Protein AF-A0A3D9HNG9-F1 (afdb_monomer_lite)

pLDDT: mean 74.47, std 18.17, range [34.16, 97.12]

Secondary structure (DSSP, 8-state):
----PPP---TTHHHHTTTT---TT---------SS---HHHHHHHHHHHHHHHHHHHHHTTS--S------HHHHHHHHHHHHHHHHHHHHHHHHHHHHHHH--TT-S--HHHHHHHHHHHHHHHHHHHHHHHHHHHHHHHHHHHHHHHHTTT-HHHHHHHHHHHHHHHHHHHHHTTHHHHHHHHHHHHHHHHHHHHHHHHHHHHH-HHHHTTSPP--S---TT-TTGGG--PSPPTTTSPPHHHHHHHH-

Organism: NCBI:txid1461337

InterPro domains:
  IPR007439 Chemotaxis phosphatase, CheZ [PF04344] (161-251)

Sequence (252 aa):
MSSHEPRKVYSIEKRMQAEGVVDPGLQFAAGMESADGFSPVDLMNEIRALRADIAEMRNGGATMAGSGNGLPEADADLDRDLRIELAQMVRTIARTKTELAQIRHPDAEDDRLQDASGELDAIVMATEGATNQILEATETIEKEITQIAALAHEDEDIITLSDKIASQLTTIMEACNFQDITGQRINKVVKTMHFVEERIRAMIDIWGLQAFADLPVPTGGAMEDDPDADLLAGPQMEGQGITQDEIDKLFD

Radius of gyration: 33.65 Å; chains: 1; bounding box: 85×67×97 Å

Foldseek 3Di:
DDDDDDDDDDPVNVVVVVVPDDDPPDPDDPDDPDDPPDDPVNVVVVVVVVVVVVVVVVVVVPPPPDDDDDDDPVVVVVVVVVVVVVVVVVVVVVVVLLVLLVQPQPPAPDRVLVVVLVLLVLQLVVLVVVLVVLLVVLVVVLVVLVVQCVVPVVDPVSVVVSVVSNVVSVVSNVVSVCSVVVSVVSVVVSVVSVVVVVVSVVVCVVCDNVVCPVHDRDDPDVVVPDPCPVVPDGNDDVPRDPDPVNVVVVVD

Structure (mmCIF, N/CA/C/O backbone):
data_AF-A0A3D9HNG9-F1
#
_entry.id   AF-A0A3D9HNG9-F1
#
loop_
_atom_site.group_PDB
_atom_site.id
_atom_site.type_symbol
_atom_site.label_atom_id
_atom_site.label_alt_id
_atom_site.label_comp_id
_atom_site.label_asym_id
_atom_site.label_entity_id
_atom_site.label_seq_id
_atom_site.pdbx_PDB_ins_code
_atom_site.Cartn_x
_atom_site.Cartn_y
_atom_site.Cartn_z
_atom_site.occupancy
_atom_site.B_iso_or_equiv
_atom_site.auth_seq_id
_atom_site.auth_comp_id
_atom_site.auth_asym_id
_atom_site.auth_atom_id
_atom_site.pdbx_PDB_model_num
ATOM 1 N N . MET A 1 1 ? -31.825 32.440 -27.093 1.00 38.44 1 MET A N 1
ATOM 2 C CA . MET A 1 1 ? -30.714 33.390 -27.304 1.00 38.44 1 MET A CA 1
ATOM 3 C C . MET A 1 1 ? -29.485 32.806 -26.631 1.00 38.44 1 MET A C 1
ATOM 5 O O . MET A 1 1 ? -29.409 32.859 -25.415 1.00 38.44 1 MET A O 1
ATOM 9 N N . SER A 1 2 ? -28.595 32.164 -27.390 1.00 39.44 2 SER A N 1
ATOM 10 C CA . SER A 1 2 ? -27.275 31.758 -26.898 1.00 39.44 2 SER A CA 1
ATOM 11 C C . SER A 1 2 ? -26.248 32.498 -27.743 1.00 39.44 2 SER A C 1
ATOM 13 O O . SER A 1 2 ? -26.159 32.296 -28.952 1.00 39.44 2 SER A O 1
ATOM 15 N N . SER A 1 3 ? -25.596 33.466 -27.116 1.00 40.97 3 SER A N 1
ATOM 16 C CA . SER A 1 3 ? -24.538 34.301 -27.669 1.00 40.97 3 SER A CA 1
ATOM 17 C C . SER A 1 3 ? -23.240 33.499 -27.686 1.00 40.97 3 SER A C 1
ATOM 19 O O . SER A 1 3 ? -22.610 33.314 -26.649 1.00 40.97 3 SER A O 1
ATOM 21 N N . HIS A 1 4 ? -22.863 32.997 -28.861 1.00 37.38 4 HIS A N 1
ATOM 22 C CA . HIS A 1 4 ? -21.552 32.401 -29.101 1.00 37.38 4 HIS A CA 1
ATOM 23 C C . HIS A 1 4 ? -20.569 33.527 -29.446 1.00 37.38 4 HIS A C 1
ATOM 25 O O . HIS A 1 4 ? -20.682 34.158 -30.497 1.00 37.38 4 HIS A O 1
ATOM 31 N N . GLU A 1 5 ? -19.640 33.821 -28.539 1.00 48.12 5 GLU A N 1
ATOM 32 C CA . GLU A 1 5 ? -18.497 34.689 -28.827 1.00 48.12 5 GLU A CA 1
ATOM 33 C C . GLU A 1 5 ? -17.557 34.000 -29.833 1.00 48.12 5 GLU A C 1
ATOM 35 O O . GLU A 1 5 ? -17.304 32.797 -29.712 1.00 48.12 5 GLU A O 1
ATOM 40 N N . PRO A 1 6 ? -17.012 34.719 -30.830 1.00 48.88 6 PRO A N 1
ATOM 41 C CA . PRO A 1 6 ? -16.092 34.121 -31.785 1.00 48.88 6 PRO A CA 1
ATOM 42 C C . PRO A 1 6 ? -14.728 33.866 -31.127 1.00 48.88 6 PRO A C 1
ATOM 44 O O . PRO A 1 6 ? -14.082 34.784 -30.616 1.00 48.88 6 PRO A O 1
ATOM 47 N N . ARG A 1 7 ? -14.271 32.608 -31.171 1.00 54.59 7 ARG A N 1
ATOM 48 C CA . ARG A 1 7 ? -12.925 32.196 -30.738 1.00 54.59 7 ARG A CA 1
ATOM 49 C C . ARG A 1 7 ? -11.857 33.049 -31.438 1.00 54.59 7 ARG A C 1
ATOM 51 O O . ARG A 1 7 ? -11.866 33.182 -32.661 1.00 54.59 7 ARG A O 1
ATOM 58 N N . LYS A 1 8 ? -10.918 33.606 -30.666 1.00 53.75 8 LYS A N 1
ATOM 59 C CA . LYS A 1 8 ? -9.740 34.299 -31.207 1.00 53.75 8 LYS A CA 1
ATOM 60 C C . LYS A 1 8 ? -8.780 33.269 -31.795 1.00 53.75 8 LYS A C 1
ATOM 62 O O . LYS A 1 8 ? -8.212 32.473 -31.059 1.00 53.75 8 LYS A O 1
ATOM 67 N N . VAL A 1 9 ? -8.621 33.319 -33.112 1.00 50.97 9 VAL A N 1
ATOM 68 C CA . VAL A 1 9 ? -7.683 32.486 -33.871 1.00 50.97 9 VAL A CA 1
ATOM 69 C C . VAL A 1 9 ? -6.291 33.110 -33.774 1.00 50.97 9 VAL A C 1
ATOM 71 O O . VAL A 1 9 ? -6.124 34.301 -34.061 1.00 50.97 9 VAL A O 1
ATOM 74 N N . TYR A 1 10 ? -5.304 32.327 -33.346 1.00 57.41 10 TYR A N 1
ATOM 75 C CA . TYR A 1 10 ? -3.930 32.799 -33.160 1.00 57.41 10 TYR A CA 1
ATOM 76 C C . TYR A 1 10 ? -3.152 32.794 -34.486 1.00 57.41 10 TYR A C 1
ATOM 78 O O . TYR A 1 10 ? -3.464 32.066 -35.427 1.00 57.41 10 TYR A O 1
ATOM 86 N N . SER A 1 11 ? -2.108 33.622 -34.571 1.00 49.31 11 SER A N 1
ATOM 87 C CA . SER A 1 11 ? -1.306 33.887 -35.781 1.00 49.31 11 SER A CA 1
ATOM 88 C C . SER A 1 11 ? -0.747 32.631 -36.464 1.00 49.31 11 SER A C 1
ATOM 90 O O . SER A 1 11 ? -0.474 32.654 -37.662 1.00 49.31 11 SER A O 1
ATOM 92 N N . ILE A 1 12 ? -0.576 31.553 -35.696 1.00 51.38 12 ILE A N 1
ATOM 93 C CA . ILE A 1 12 ? -0.058 30.258 -36.144 1.00 51.38 12 ILE A CA 1
ATOM 94 C C . ILE A 1 12 ? -1.159 29.454 -36.852 1.00 51.38 12 ILE A C 1
ATOM 96 O O . ILE A 1 12 ? -0.935 28.964 -37.954 1.00 51.38 12 ILE A O 1
ATOM 100 N N . GLU A 1 13 ? -2.384 29.431 -36.320 1.00 52.81 13 GLU A N 1
ATOM 101 C CA . GLU A 1 13 ? -3.538 28.760 -36.946 1.00 52.81 13 GLU A CA 1
ATOM 102 C C . GLU A 1 13 ? -3.898 29.390 -38.300 1.00 52.81 13 GLU A C 1
ATOM 104 O O . GLU A 1 13 ? -4.218 28.691 -39.263 1.00 52.81 13 GLU A O 1
ATOM 109 N N . LYS A 1 14 ? -3.759 30.719 -38.415 1.00 55.62 14 LYS A N 1
ATOM 110 C CA . LYS A 1 14 ? -3.971 31.442 -39.680 1.00 55.62 14 LYS A CA 1
ATOM 111 C C . LYS A 1 14 ? -2.895 31.133 -40.732 1.00 55.62 14 LYS A C 1
ATOM 113 O O . LYS A 1 14 ? -3.147 31.294 -41.923 1.00 55.62 14 LYS A O 1
ATOM 118 N N . ARG A 1 15 ? -1.710 30.688 -40.298 1.00 50.72 15 ARG A N 1
ATOM 119 C CA . ARG A 1 15 ? -0.616 30.235 -41.169 1.00 50.72 15 ARG A CA 1
ATOM 120 C C . ARG A 1 15 ? -0.808 28.781 -41.603 1.00 50.72 15 ARG A C 1
ATOM 122 O O . ARG A 1 15 ? -0.624 28.483 -42.774 1.00 50.72 15 ARG A O 1
ATOM 129 N N . MET A 1 16 ? -1.287 27.922 -40.706 1.00 50.47 16 MET A N 1
ATOM 130 C CA . MET A 1 16 ? -1.548 26.508 -41.005 1.00 50.47 16 MET A CA 1
ATOM 131 C C . MET A 1 16 ? -2.752 26.306 -41.941 1.00 50.47 16 MET A C 1
ATOM 133 O O . MET A 1 16 ? -2.726 25.422 -42.792 1.00 50.47 16 MET A O 1
ATOM 137 N N . GLN A 1 17 ? -3.770 27.176 -41.885 1.00 50.53 17 GLN A N 1
ATOM 138 C CA . GLN A 1 17 ? -4.872 27.162 -42.862 1.00 50.53 17 GLN A CA 1
ATOM 139 C C . GLN A 1 17 ? -4.463 27.610 -44.275 1.00 50.53 17 GLN A C 1
ATOM 141 O O . GLN A 1 17 ? -5.120 27.226 -45.240 1.00 50.53 17 GLN A O 1
ATOM 146 N N . ALA A 1 18 ? -3.399 28.407 -44.414 1.00 51.12 18 ALA A N 1
ATOM 147 C CA . ALA A 1 18 ? -2.918 28.867 -45.717 1.00 51.12 18 ALA A CA 1
ATOM 148 C C . ALA A 1 18 ? -2.089 27.800 -46.459 1.00 51.12 18 ALA A C 1
ATOM 150 O O . ALA A 1 18 ? -1.962 27.879 -47.678 1.00 51.12 18 ALA A O 1
ATOM 151 N N . GLU A 1 19 ? -1.566 26.799 -45.742 1.00 49.84 19 GLU A N 1
ATOM 152 C CA . GLU A 1 19 ? -0.706 25.738 -46.291 1.00 49.84 19 GLU A CA 1
ATOM 153 C C . GLU A 1 19 ? -1.419 24.381 -46.458 1.00 49.84 19 GLU A C 1
ATOM 155 O O . GLU A 1 19 ? -0.813 23.418 -46.914 1.00 49.84 19 GLU A O 1
ATOM 160 N N . GLY A 1 20 ? -2.729 24.305 -46.189 1.00 45.69 20 GLY A N 1
ATOM 161 C CA . GLY A 1 20 ? -3.579 23.201 -46.657 1.00 45.69 20 GLY A CA 1
ATOM 162 C C . GLY A 1 20 ? -3.315 21.823 -46.038 1.00 45.69 20 GLY A C 1
ATOM 163 O O . GLY A 1 20 ? -3.685 20.821 -46.645 1.00 45.69 20 GLY A O 1
ATOM 164 N N . VAL A 1 21 ? -2.725 21.746 -44.842 1.00 48.88 21 VAL A N 1
ATOM 165 C CA . VAL A 1 21 ? -2.524 20.476 -44.126 1.00 48.88 21 VAL A CA 1
ATOM 166 C C . VAL A 1 21 ? -3.410 20.457 -42.884 1.00 48.88 21 VAL A C 1
ATOM 168 O O . VAL A 1 21 ? -3.128 21.126 -41.894 1.00 48.88 21 VAL A O 1
ATOM 171 N N . VAL A 1 22 ? -4.504 19.696 -42.943 1.00 40.75 22 VAL A N 1
ATOM 172 C CA . VAL A 1 22 ? -5.313 19.356 -41.768 1.00 40.75 22 VAL A CA 1
ATOM 173 C C . VAL A 1 22 ? -5.421 17.838 -41.710 1.00 40.75 22 VAL A C 1
ATOM 175 O O . VAL A 1 22 ? -6.129 17.245 -42.518 1.00 40.75 22 VAL A O 1
ATOM 178 N N . ASP A 1 23 ? -4.740 17.230 -40.742 1.00 39.62 23 ASP A N 1
ATOM 179 C CA . ASP A 1 23 ? -5.112 15.922 -40.208 1.00 39.62 23 ASP A CA 1
ATOM 180 C C . ASP A 1 23 ? -5.476 16.122 -38.720 1.00 39.62 23 ASP A C 1
ATOM 182 O O . ASP A 1 23 ? -4.631 16.607 -37.961 1.00 39.62 23 ASP A O 1
ATOM 186 N N . PRO A 1 24 ? -6.720 15.862 -38.270 1.00 38.69 24 PRO A N 1
ATOM 187 C CA . PRO A 1 24 ? -7.172 16.214 -36.917 1.00 38.69 24 PRO A CA 1
ATOM 188 C C . PRO A 1 24 ? -6.688 15.283 -35.785 1.00 38.69 24 PRO A C 1
ATOM 190 O O . PRO A 1 24 ? -7.232 15.350 -34.684 1.00 38.69 24 PRO A O 1
ATOM 193 N N . GLY A 1 25 ? -5.723 14.391 -36.026 1.00 38.91 25 GLY A N 1
ATOM 194 C CA . GLY A 1 25 ? -5.506 13.211 -35.178 1.00 38.91 25 GLY A CA 1
ATOM 195 C C . GLY A 1 25 ? -4.450 13.267 -34.070 1.00 38.91 25 GLY A C 1
ATOM 196 O O . GLY A 1 25 ? -4.404 12.331 -33.280 1.00 38.91 25 GLY A O 1
ATOM 197 N N . LEU A 1 26 ? -3.598 14.293 -33.964 1.00 35.34 26 LEU A N 1
ATOM 198 C CA . LEU A 1 26 ? -2.498 14.279 -32.984 1.00 35.34 26 LEU A CA 1
ATOM 199 C C . LEU A 1 26 ? -2.364 15.598 -32.222 1.00 35.34 26 LEU A C 1
ATOM 201 O O . LEU A 1 26 ? -1.620 16.497 -32.605 1.00 35.34 26 LEU A O 1
ATOM 205 N N . GLN A 1 27 ? -3.051 15.686 -31.083 1.00 35.53 27 GLN A N 1
ATOM 206 C CA . GLN A 1 27 ? -2.671 16.619 -30.025 1.00 35.53 27 GLN A CA 1
ATOM 207 C C . GLN A 1 27 ? -1.552 15.977 -29.202 1.00 35.53 27 GLN A C 1
ATOM 209 O O . GLN A 1 27 ? -1.805 15.284 -28.221 1.00 35.53 27 GLN A O 1
ATOM 214 N N . PHE A 1 28 ? -0.305 16.189 -29.628 1.00 34.47 28 PHE A N 1
ATOM 215 C CA . PHE A 1 28 ? 0.850 15.916 -28.781 1.00 34.47 28 PHE A CA 1
ATOM 216 C C . PHE A 1 28 ? 0.955 16.995 -27.702 1.00 34.47 28 PHE A C 1
ATOM 218 O O . PHE A 1 28 ? 0.915 18.195 -27.981 1.00 34.47 28 PHE A O 1
ATOM 225 N N . ALA A 1 29 ? 1.050 16.523 -26.463 1.00 38.16 29 ALA A N 1
ATOM 226 C CA . ALA A 1 29 ? 1.157 17.308 -25.251 1.00 38.16 29 ALA A CA 1
ATOM 227 C C . ALA A 1 29 ? 2.322 18.306 -25.324 1.00 38.16 29 ALA A C 1
ATOM 229 O O . ALA A 1 29 ? 3.495 17.937 -25.354 1.00 38.16 29 ALA A O 1
ATOM 230 N N . ALA A 1 30 ? 1.977 19.591 -25.305 1.00 36.91 30 ALA A N 1
ATOM 231 C CA . ALA A 1 30 ? 2.888 20.654 -24.925 1.00 36.91 30 ALA A CA 1
ATOM 232 C C . ALA A 1 30 ? 3.156 20.529 -23.419 1.00 36.91 30 ALA A C 1
ATOM 234 O O . ALA A 1 30 ? 2.271 20.808 -22.610 1.00 36.91 30 ALA A O 1
ATOM 235 N N . GLY A 1 31 ? 4.349 20.073 -23.037 1.00 36.38 31 GLY A N 1
ATOM 236 C CA . GLY A 1 31 ? 4.680 19.930 -21.621 1.00 36.38 31 GLY A CA 1
ATOM 237 C C . GLY A 1 31 ? 6.001 19.238 -21.311 1.00 36.38 31 GLY A C 1
ATOM 238 O O . GLY A 1 31 ? 6.036 18.430 -20.396 1.00 36.38 31 GLY A O 1
ATOM 239 N N . MET A 1 32 ? 7.073 19.527 -22.050 1.00 34.16 32 MET A N 1
ATOM 240 C CA . MET A 1 32 ? 8.442 19.225 -21.615 1.00 34.16 32 MET A CA 1
ATOM 241 C C . MET A 1 32 ? 9.410 20.114 -22.403 1.00 34.16 32 MET A C 1
ATOM 243 O O . MET A 1 32 ? 9.975 19.725 -23.420 1.00 34.16 32 MET A O 1
ATOM 247 N N . GLU A 1 33 ? 9.551 21.362 -21.953 1.00 36.00 33 GLU A N 1
ATOM 248 C CA . GLU A 1 33 ? 10.745 22.147 -22.264 1.00 36.00 33 GLU A CA 1
ATOM 249 C C . GLU A 1 33 ? 11.918 21.501 -21.518 1.00 36.00 33 GLU A C 1
ATOM 251 O O . GLU A 1 33 ? 12.128 21.735 -20.327 1.00 36.00 33 GLU A O 1
ATOM 256 N N . SER A 1 34 ? 12.663 20.646 -22.215 1.00 37.69 34 SER A N 1
ATOM 257 C CA . SER A 1 34 ? 14.011 20.277 -21.800 1.00 37.69 34 SER A CA 1
ATOM 258 C C . SER A 1 34 ? 14.916 21.479 -22.053 1.00 37.69 34 SER A C 1
ATOM 260 O O . SER A 1 34 ? 15.081 21.919 -23.192 1.00 37.69 34 SER A O 1
ATOM 262 N N . ALA A 1 35 ? 15.476 22.030 -20.979 1.00 46.03 35 ALA A N 1
ATOM 263 C CA . ALA A 1 35 ? 16.633 22.905 -21.067 1.00 46.03 35 ALA A CA 1
ATOM 264 C C . ALA A 1 35 ? 17.762 22.136 -21.781 1.00 46.03 35 ALA A C 1
ATOM 266 O O . ALA A 1 35 ? 18.049 21.001 -21.412 1.00 46.03 35 ALA A O 1
ATOM 267 N N . ASP A 1 36 ? 18.339 22.762 -22.805 1.00 47.56 36 ASP A N 1
ATOM 268 C CA . ASP A 1 36 ? 19.175 22.191 -23.872 1.00 47.56 36 ASP A CA 1
ATOM 269 C C . ASP A 1 36 ? 18.403 21.353 -24.908 1.00 47.56 36 ASP A C 1
ATOM 271 O O . ASP A 1 36 ? 18.148 20.159 -24.771 1.00 47.56 36 ASP A O 1
ATOM 275 N N . GLY A 1 37 ? 18.015 22.047 -25.983 1.00 45.31 37 GLY A N 1
ATOM 276 C CA . GLY A 1 37 ? 17.189 21.559 -27.084 1.00 45.31 37 GLY A CA 1
ATOM 277 C C . GLY A 1 37 ? 17.877 20.536 -27.981 1.00 45.31 37 GLY A C 1
ATOM 278 O O . GLY A 1 37 ? 18.203 20.839 -29.126 1.00 45.31 37 GLY A O 1
ATOM 279 N N . PHE A 1 38 ? 18.044 19.317 -27.478 1.00 53.22 38 PHE A N 1
ATOM 280 C CA . PHE A 1 38 ? 18.388 18.161 -28.296 1.00 53.22 38 PHE A CA 1
ATOM 281 C C . PHE A 1 38 ? 17.379 17.041 -28.047 1.00 53.22 38 PHE A C 1
ATOM 283 O O . PHE A 1 38 ? 17.359 16.423 -26.980 1.00 53.22 38 PHE A O 1
ATOM 290 N N . SER A 1 39 ? 16.506 16.786 -29.025 1.00 66.19 39 SER A N 1
ATOM 291 C CA . SER A 1 39 ? 15.601 15.641 -28.968 1.00 66.19 39 SER A CA 1
ATOM 292 C C . SER A 1 39 ? 16.408 14.351 -29.157 1.00 66.19 39 SER A C 1
ATOM 294 O O . SER A 1 39 ? 17.315 14.309 -29.993 1.00 66.19 39 SER A O 1
ATOM 296 N N . PRO A 1 40 ? 16.065 13.248 -28.471 1.00 57.78 40 PRO A N 1
ATOM 297 C CA . PRO A 1 40 ? 16.625 11.925 -28.763 1.00 57.78 40 PRO A CA 1
ATOM 298 C C . PRO A 1 40 ? 16.507 11.532 -30.248 1.00 57.78 40 PRO A C 1
ATOM 300 O O . PRO A 1 40 ? 17.339 10.791 -30.770 1.00 57.78 40 PRO A O 1
ATOM 303 N N . VAL A 1 41 ? 15.499 12.067 -30.946 1.00 70.69 41 VAL A N 1
ATOM 304 C CA . VAL A 1 41 ? 15.308 11.896 -32.394 1.00 70.69 41 VAL A CA 1
ATOM 305 C C . VAL A 1 41 ? 16.379 12.639 -33.196 1.00 70.69 41 VAL A C 1
ATOM 307 O O . VAL A 1 41 ? 16.892 12.092 -34.172 1.00 70.69 41 VAL A O 1
ATOM 310 N N . ASP A 1 42 ? 16.764 13.840 -32.764 1.00 70.69 42 ASP A N 1
ATOM 311 C CA . ASP A 1 42 ? 17.816 14.635 -33.406 1.00 70.69 42 ASP A CA 1
ATOM 312 C C . ASP A 1 42 ? 19.165 13.924 -33.284 1.00 70.69 42 ASP A C 1
ATOM 314 O O . ASP A 1 42 ? 19.904 13.809 -34.257 1.00 70.69 42 ASP A O 1
ATOM 318 N N . LEU A 1 43 ? 19.432 13.324 -32.123 1.00 69.56 43 LEU A N 1
ATOM 319 C CA . LEU A 1 43 ? 20.650 12.556 -31.865 1.00 69.56 43 LEU A CA 1
ATOM 320 C C . LEU A 1 43 ? 20.742 11.301 -32.742 1.00 69.56 43 LEU A C 1
ATOM 322 O O . LEU A 1 43 ? 21.803 10.983 -33.278 1.00 69.56 43 LEU A O 1
ATOM 326 N N . MET A 1 44 ? 19.621 10.617 -32.968 1.00 70.69 44 MET A N 1
ATOM 327 C CA . MET A 1 44 ? 19.575 9.460 -33.867 1.00 70.69 44 MET A CA 1
ATOM 328 C C . MET A 1 44 ? 19.671 9.847 -35.348 1.00 70.69 44 MET A C 1
ATOM 330 O O . MET A 1 44 ? 20.254 9.094 -36.135 1.00 70.69 44 MET A O 1
ATOM 334 N N . ASN A 1 45 ? 19.135 11.006 -35.734 1.00 73.19 45 ASN A N 1
ATOM 335 C CA . ASN A 1 45 ? 19.307 11.552 -37.079 1.00 73.19 45 ASN A CA 1
ATOM 336 C C . ASN A 1 45 ? 20.770 11.935 -37.334 1.00 73.19 45 ASN A C 1
ATOM 338 O O . ASN A 1 45 ? 21.314 11.555 -38.371 1.00 73.19 45 ASN A O 1
ATOM 342 N N . GLU A 1 46 ? 21.428 12.561 -36.359 1.00 79.38 46 GLU A N 1
ATOM 343 C CA . GLU A 1 46 ? 22.846 12.916 -36.438 1.00 79.38 46 GLU A CA 1
ATOM 344 C C . GLU A 1 46 ? 23.732 11.662 -36.532 1.00 79.38 46 GLU A C 1
ATOM 346 O O . GLU A 1 46 ? 24.626 11.583 -37.371 1.00 79.38 46 GLU A O 1
ATOM 351 N N . ILE A 1 47 ? 23.422 10.607 -35.765 1.00 76.44 47 ILE A N 1
ATOM 352 C CA . ILE A 1 47 ? 24.122 9.311 -35.853 1.00 76.44 47 ILE A CA 1
ATOM 353 C C . ILE A 1 47 ? 23.942 8.656 -37.233 1.00 76.44 47 ILE A C 1
ATOM 355 O O . ILE A 1 47 ? 24.873 8.025 -37.748 1.00 76.44 47 ILE A O 1
ATOM 359 N N . ARG A 1 48 ? 22.759 8.769 -37.855 1.00 75.69 48 ARG A N 1
ATOM 360 C CA . ARG A 1 48 ? 22.536 8.258 -39.221 1.00 75.69 48 ARG A CA 1
ATOM 361 C C . ARG A 1 48 ? 23.306 9.067 -40.260 1.00 75.69 48 ARG A C 1
ATOM 363 O O . ARG A 1 48 ? 23.871 8.450 -41.162 1.00 75.69 48 ARG A O 1
ATOM 370 N N . ALA A 1 49 ? 23.350 10.390 -40.119 1.00 78.31 49 ALA A N 1
ATOM 371 C CA . ALA A 1 49 ? 24.136 11.267 -40.982 1.00 78.31 49 ALA A CA 1
ATOM 372 C C . ALA A 1 49 ? 25.630 10.921 -40.891 1.00 78.31 49 ALA A C 1
ATOM 374 O O . ALA A 1 49 ? 26.248 10.608 -41.907 1.00 78.31 49 ALA A O 1
ATOM 375 N N . LEU A 1 50 ? 26.166 10.781 -39.674 1.00 74.25 50 LEU A N 1
ATOM 376 C CA . LEU A 1 50 ? 27.559 10.378 -39.456 1.00 74.25 50 LEU A CA 1
ATOM 377 C C . LEU A 1 50 ? 27.885 9.017 -40.094 1.00 74.25 50 LEU A C 1
ATOM 379 O O . LEU A 1 50 ? 28.957 8.816 -40.663 1.00 74.25 50 LEU A O 1
ATOM 383 N N . ARG A 1 51 ? 26.954 8.054 -40.022 1.00 77.25 51 ARG A N 1
ATOM 384 C CA . ARG A 1 51 ? 27.116 6.742 -40.672 1.00 77.25 51 ARG A CA 1
ATOM 385 C C . ARG A 1 51 ? 27.158 6.838 -42.197 1.00 77.25 51 ARG A C 1
ATOM 387 O O . ARG A 1 51 ? 27.873 6.044 -42.811 1.00 77.25 51 ARG A O 1
ATOM 394 N N . ALA A 1 52 ? 26.398 7.753 -42.795 1.00 73.94 52 ALA A N 1
ATOM 395 C CA . ALA A 1 52 ? 26.414 7.989 -44.236 1.00 73.94 52 ALA A CA 1
ATOM 396 C C . ALA A 1 52 ? 27.735 8.643 -44.674 1.00 73.94 52 ALA A C 1
ATOM 398 O O . ALA A 1 52 ? 28.373 8.140 -45.598 1.00 73.94 52 ALA A O 1
ATOM 399 N N . ASP A 1 53 ? 28.210 9.645 -43.935 1.00 72.56 53 ASP A N 1
ATOM 400 C CA . ASP A 1 53 ? 29.468 10.347 -44.223 1.00 72.56 53 ASP A CA 1
ATOM 401 C C . ASP A 1 53 ? 30.688 9.418 -44.109 1.00 72.56 53 ASP A C 1
ATOM 403 O O . ASP A 1 53 ? 31.581 9.426 -44.959 1.00 72.56 53 ASP A O 1
ATOM 407 N N . ILE A 1 54 ? 30.709 8.535 -43.103 1.00 74.44 54 ILE A N 1
ATOM 408 C CA . ILE A 1 54 ? 31.756 7.508 -42.957 1.00 74.44 54 ILE A CA 1
ATOM 409 C C . ILE A 1 54 ? 31.705 6.500 -44.118 1.00 74.44 54 ILE A C 1
ATOM 411 O O . ILE A 1 54 ? 32.748 6.030 -44.588 1.00 74.44 54 ILE A O 1
ATOM 415 N N . ALA A 1 55 ? 30.509 6.154 -44.605 1.00 75.50 55 ALA A N 1
ATOM 416 C CA . ALA A 1 55 ? 30.355 5.265 -45.754 1.00 75.50 55 ALA A CA 1
ATOM 417 C C . ALA A 1 55 ? 30.831 5.925 -47.062 1.00 75.50 55 ALA A C 1
ATOM 419 O O . ALA A 1 55 ? 31.473 5.251 -47.875 1.00 75.50 55 ALA A O 1
ATOM 420 N N . GLU A 1 56 ? 30.586 7.226 -47.240 1.00 70.75 56 GLU A N 1
ATOM 421 C CA . GLU A 1 56 ? 31.097 8.008 -48.371 1.00 70.75 56 GLU A CA 1
ATOM 422 C C . GLU A 1 56 ? 32.617 8.181 -48.316 1.00 70.75 56 GLU A C 1
ATOM 424 O O . GLU A 1 56 ? 33.286 7.917 -49.317 1.00 70.75 56 GLU A O 1
ATOM 429 N N . MET A 1 57 ? 33.195 8.502 -47.154 1.00 66.31 57 MET A N 1
ATOM 430 C CA . MET A 1 57 ? 34.653 8.578 -46.982 1.00 66.31 57 MET A CA 1
ATOM 431 C C . MET A 1 57 ? 35.344 7.246 -47.301 1.00 66.31 57 MET A C 1
ATOM 433 O O . MET A 1 57 ? 36.395 7.221 -47.948 1.00 66.31 57 MET A O 1
ATOM 437 N N . ARG A 1 58 ? 34.732 6.118 -46.922 1.00 70.31 58 ARG A N 1
ATOM 438 C CA . ARG A 1 58 ? 35.254 4.780 -47.236 1.00 70.31 58 ARG A CA 1
ATOM 439 C C . ARG A 1 58 ? 35.220 4.465 -48.735 1.00 70.31 58 ARG A C 1
ATOM 441 O O . ARG A 1 58 ? 36.133 3.805 -49.226 1.00 70.31 58 ARG A O 1
ATOM 448 N N . ASN A 1 59 ? 34.202 4.930 -49.461 1.00 63.56 59 ASN A N 1
ATOM 449 C CA . ASN A 1 59 ? 34.106 4.744 -50.912 1.00 63.56 59 ASN A CA 1
ATOM 450 C C . ASN A 1 59 ? 34.975 5.747 -51.700 1.00 63.56 59 ASN A C 1
ATOM 452 O O . ASN A 1 59 ? 35.499 5.390 -52.755 1.00 63.56 59 ASN A O 1
ATOM 456 N N . GLY A 1 60 ? 35.183 6.964 -51.185 1.00 54.12 60 GLY A N 1
ATOM 457 C CA . GLY A 1 60 ? 36.045 7.993 -51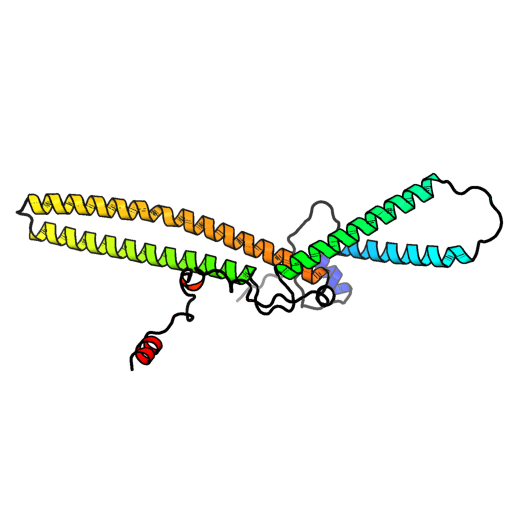.783 1.00 54.12 60 GLY A CA 1
ATOM 458 C C . GLY A 1 60 ? 37.552 7.732 -51.631 1.00 54.12 60 GLY A C 1
ATOM 459 O O . GLY A 1 60 ? 38.349 8.222 -52.429 1.00 54.12 60 GLY A O 1
ATOM 460 N N . GLY A 1 61 ? 37.960 6.902 -50.663 1.00 51.22 61 GLY A N 1
ATOM 461 C CA . GLY A 1 61 ? 39.363 6.524 -50.443 1.00 51.22 61 GLY A CA 1
ATOM 462 C C . GLY A 1 61 ? 39.997 5.668 -51.553 1.00 51.22 61 GLY A C 1
ATOM 463 O O . GLY A 1 61 ? 41.216 5.514 -51.582 1.00 51.22 61 GLY A O 1
ATOM 464 N N . ALA A 1 62 ? 39.208 5.130 -52.492 1.00 49.56 62 ALA A N 1
ATOM 465 C CA . ALA A 1 62 ? 39.707 4.257 -53.558 1.00 49.56 62 ALA A CA 1
ATOM 466 C C . ALA A 1 62 ? 40.251 4.999 -54.801 1.00 49.56 62 ALA A C 1
ATOM 468 O O . ALA A 1 62 ? 40.898 4.370 -55.638 1.00 49.56 62 ALA A O 1
ATOM 469 N N . THR A 1 63 ? 40.033 6.315 -54.946 1.00 46.53 63 THR A N 1
ATOM 470 C CA . THR A 1 63 ? 40.402 7.065 -56.169 1.00 46.53 63 THR A CA 1
ATOM 471 C C . THR A 1 63 ? 41.637 7.965 -56.049 1.00 46.53 63 THR A C 1
ATOM 473 O O . THR A 1 63 ? 41.986 8.625 -57.022 1.00 46.53 63 THR A O 1
ATOM 476 N N . MET A 1 64 ? 42.343 7.981 -54.911 1.00 50.22 64 MET A N 1
ATOM 477 C CA . MET A 1 64 ? 43.525 8.840 -54.694 1.00 50.22 64 MET A CA 1
ATOM 478 C C . MET A 1 64 ? 44.770 8.045 -54.264 1.00 50.22 64 MET A C 1
ATOM 480 O O . MET A 1 64 ? 45.468 8.399 -53.319 1.00 50.22 64 MET A O 1
ATOM 484 N N . ALA A 1 65 ? 45.086 6.964 -54.983 1.00 45.28 65 ALA A N 1
ATOM 485 C CA . ALA A 1 65 ? 46.389 6.305 -54.890 1.00 45.28 65 ALA A CA 1
ATOM 486 C C . ALA A 1 65 ? 47.389 6.992 -55.840 1.00 45.28 65 ALA A C 1
ATOM 488 O O . ALA A 1 65 ? 47.645 6.518 -56.946 1.00 45.28 65 ALA A O 1
ATOM 489 N N . GLY A 1 66 ? 47.936 8.139 -55.431 1.00 43.03 66 GLY A N 1
ATOM 490 C CA . GLY A 1 66 ? 48.931 8.857 -56.228 1.00 43.03 66 GLY A CA 1
ATOM 491 C C . GLY A 1 66 ? 49.568 10.047 -55.515 1.00 43.03 66 GLY A C 1
ATOM 492 O O . GLY A 1 66 ? 49.069 11.157 -55.622 1.00 43.03 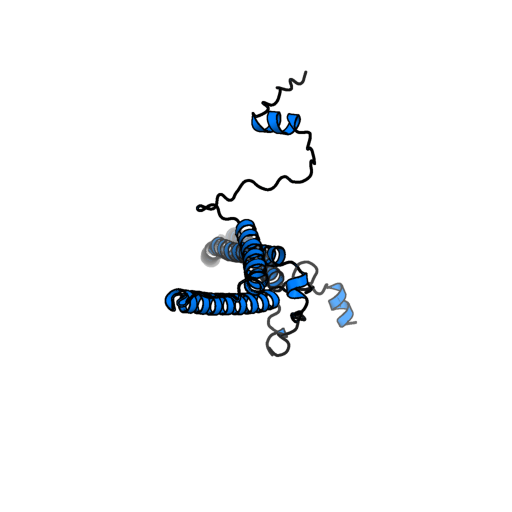66 GLY A O 1
ATOM 493 N N . SER A 1 67 ? 50.722 9.793 -54.888 1.00 44.78 67 SER A N 1
ATOM 494 C CA . SER A 1 67 ? 51.764 10.758 -54.486 1.00 44.78 67 SER A CA 1
ATOM 495 C C . SER A 1 67 ? 51.429 11.797 -53.407 1.00 44.78 67 SER A C 1
ATOM 497 O O . SER A 1 67 ? 50.780 12.802 -53.666 1.00 44.78 67 SER A O 1
ATOM 499 N N . GLY A 1 68 ? 52.036 11.643 -52.225 1.00 38.00 68 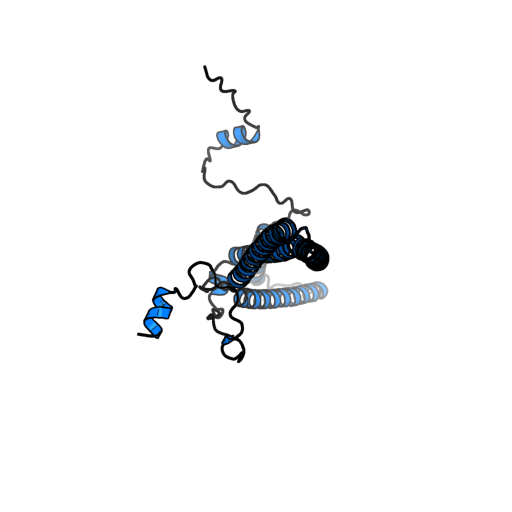GLY A N 1
ATOM 500 C CA . GLY A 1 68 ? 52.126 12.727 -51.242 1.00 38.00 68 GLY A CA 1
ATOM 501 C C . GLY A 1 68 ? 52.403 12.237 -49.828 1.00 38.00 68 GLY A C 1
ATOM 502 O O . GLY A 1 68 ? 51.503 11.812 -49.123 1.00 38.00 68 GLY A O 1
ATOM 503 N N . ASN A 1 69 ? 53.670 12.282 -49.441 1.00 49.06 69 ASN A N 1
ATOM 504 C CA . ASN A 1 69 ? 54.218 11.887 -48.150 1.00 49.06 69 ASN A CA 1
ATOM 505 C C . ASN A 1 69 ? 53.696 12.790 -47.003 1.00 49.06 69 ASN A C 1
ATOM 507 O O . ASN A 1 69 ? 53.905 14.000 -47.066 1.00 49.06 69 ASN A O 1
ATOM 511 N N . GLY A 1 70 ? 53.098 12.195 -45.958 1.00 52.34 70 GLY A N 1
ATOM 512 C CA . GLY A 1 70 ? 52.835 12.822 -44.649 1.00 52.34 70 GLY A CA 1
ATOM 513 C C . GLY A 1 70 ? 51.373 13.180 -44.337 1.00 52.34 70 GLY A C 1
ATOM 514 O O . GLY A 1 70 ? 51.006 14.348 -44.409 1.00 52.34 70 GLY A O 1
ATOM 515 N N . LEU A 1 71 ? 50.562 12.198 -43.922 1.00 52.47 71 LEU A N 1
ATOM 516 C CA . LEU A 1 71 ? 49.337 12.432 -43.134 1.00 52.47 71 LEU A CA 1
ATOM 517 C C . LEU A 1 71 ? 49.691 12.366 -41.632 1.00 52.47 71 LEU A C 1
ATOM 519 O O . LEU A 1 71 ? 50.578 11.589 -41.270 1.00 52.47 71 LEU A O 1
ATOM 523 N N . PRO A 1 72 ? 49.070 13.186 -40.766 1.00 53.81 72 PRO A N 1
ATOM 524 C CA . PRO A 1 72 ? 49.531 13.402 -39.399 1.00 53.81 72 PRO A CA 1
ATOM 525 C C . PRO A 1 72 ? 49.170 12.203 -38.511 1.00 53.81 72 PRO A C 1
ATOM 527 O O . PRO A 1 72 ? 48.001 11.851 -38.393 1.00 53.81 72 PRO A O 1
ATOM 530 N N . GLU A 1 73 ? 50.160 11.597 -37.848 1.00 56.47 73 GLU A N 1
ATOM 531 C CA . GLU A 1 73 ? 49.952 10.498 -36.882 1.00 56.47 73 GLU A CA 1
ATOM 532 C C . GLU A 1 73 ? 48.914 10.853 -35.794 1.00 56.47 73 GLU A C 1
ATOM 534 O O . GLU A 1 73 ? 48.179 9.983 -35.339 1.00 56.47 73 GLU A O 1
ATOM 539 N N . ALA A 1 74 ? 48.768 12.143 -35.462 1.00 58.91 74 ALA A N 1
ATOM 540 C CA . ALA A 1 74 ? 47.800 12.643 -34.484 1.00 58.91 74 ALA A CA 1
ATOM 541 C C . ALA A 1 74 ? 46.315 12.451 -34.877 1.00 58.91 74 ALA A C 1
ATOM 543 O O . ALA A 1 74 ? 45.493 12.239 -33.989 1.00 58.91 74 ALA A O 1
ATOM 544 N N . ASP A 1 75 ? 45.958 12.486 -36.170 1.00 62.16 75 ASP A N 1
ATOM 545 C CA . ASP A 1 75 ? 44.568 12.237 -36.615 1.00 62.16 75 ASP A CA 1
ATOM 546 C C . ASP A 1 75 ? 44.223 10.740 -36.606 1.00 62.16 75 ASP A C 1
ATOM 548 O O . ASP A 1 75 ? 43.071 10.362 -36.395 1.00 62.16 75 ASP A O 1
ATOM 552 N N . ALA A 1 76 ? 45.217 9.870 -36.814 1.00 68.88 76 ALA A N 1
ATOM 553 C CA . ALA A 1 76 ? 45.023 8.422 -36.794 1.00 68.88 76 ALA A CA 1
ATOM 554 C C . ALA A 1 76 ? 44.806 7.891 -35.368 1.00 68.88 76 ALA A C 1
ATOM 556 O O . ALA A 1 76 ? 43.995 6.984 -35.167 1.00 68.88 76 ALA A O 1
ATOM 557 N N . ASP A 1 77 ? 45.499 8.474 -34.386 1.00 75.06 77 ASP A N 1
ATOM 558 C CA . ASP A 1 77 ? 45.293 8.167 -32.970 1.00 75.06 77 ASP A CA 1
ATOM 559 C C . ASP A 1 77 ? 43.925 8.675 -32.483 1.00 75.06 77 ASP A C 1
ATOM 561 O O . ASP A 1 77 ? 43.205 7.929 -31.820 1.00 75.06 77 ASP A O 1
ATOM 565 N N . LEU A 1 78 ? 43.496 9.871 -32.908 1.00 77.44 78 LEU A N 1
ATOM 566 C CA . LEU A 1 78 ? 42.160 10.399 -32.601 1.00 77.44 78 LEU A CA 1
ATOM 567 C C . LEU A 1 78 ? 41.034 9.536 -33.204 1.00 77.44 78 LEU A C 1
ATOM 569 O O . LEU A 1 78 ? 40.082 9.193 -32.505 1.00 77.44 78 LEU A O 1
ATOM 573 N N . ASP A 1 79 ? 41.140 9.134 -34.477 1.00 84.12 79 ASP A N 1
ATOM 574 C CA . ASP A 1 79 ? 40.160 8.237 -35.118 1.00 84.12 79 ASP A CA 1
ATOM 575 C C . ASP A 1 79 ? 40.122 6.860 -34.433 1.00 84.12 79 ASP A C 1
ATOM 577 O O . ASP A 1 79 ? 39.058 6.264 -34.243 1.00 84.12 79 ASP A O 1
ATOM 581 N N . ARG A 1 80 ? 41.279 6.348 -34.000 1.00 83.75 80 ARG A N 1
ATOM 582 C CA . ARG A 1 80 ? 41.356 5.098 -33.239 1.00 83.75 80 ARG A CA 1
ATOM 583 C C . ARG A 1 80 ? 40.663 5.215 -31.882 1.00 83.75 80 ARG A C 1
ATOM 585 O O . ARG A 1 80 ? 39.900 4.311 -31.532 1.00 83.75 80 ARG A O 1
ATOM 592 N N . ASP A 1 81 ? 40.906 6.291 -31.146 1.00 86.69 81 ASP A N 1
ATOM 593 C CA . ASP A 1 81 ? 40.308 6.517 -29.830 1.00 86.69 81 ASP A CA 1
ATOM 594 C C . ASP A 1 81 ? 38.786 6.690 -29.935 1.00 86.69 81 ASP A C 1
ATOM 596 O O . ASP A 1 81 ? 38.042 6.023 -29.211 1.00 86.69 81 ASP A O 1
ATOM 600 N N . LEU A 1 82 ? 38.304 7.445 -30.929 1.00 88.31 82 LEU A N 1
ATOM 601 C CA . LEU A 1 82 ? 36.872 7.585 -31.225 1.00 88.31 82 LEU A CA 1
ATOM 602 C C . LEU A 1 82 ? 36.211 6.243 -31.568 1.00 88.31 82 LEU A C 1
ATOM 604 O O . LEU A 1 82 ? 35.104 5.949 -31.114 1.00 88.31 82 LEU A O 1
ATOM 608 N N . ARG A 1 83 ? 36.882 5.378 -32.340 1.00 88.00 83 ARG A N 1
ATOM 609 C CA . ARG A 1 83 ? 36.373 4.027 -32.641 1.00 88.00 83 ARG A CA 1
ATOM 610 C C . ARG A 1 83 ? 36.301 3.147 -31.400 1.00 88.00 83 ARG A C 1
ATOM 612 O O . ARG A 1 83 ? 35.355 2.365 -31.275 1.00 88.00 83 ARG A O 1
ATOM 619 N N . ILE A 1 84 ? 37.285 3.242 -30.505 1.00 92.31 84 ILE A N 1
ATOM 620 C CA . ILE A 1 84 ? 37.280 2.514 -29.229 1.00 92.31 84 ILE A CA 1
ATOM 621 C C . ILE A 1 84 ? 36.098 2.983 -28.377 1.00 92.31 84 ILE A C 1
ATOM 623 O O . ILE A 1 84 ? 35.352 2.143 -27.865 1.00 92.31 84 ILE A O 1
ATOM 627 N N . GLU A 1 85 ? 35.884 4.294 -28.286 1.00 91.19 85 GLU A N 1
ATOM 628 C CA . GLU A 1 85 ? 34.794 4.894 -27.517 1.00 91.19 85 GLU A CA 1
ATOM 629 C C . GLU A 1 85 ? 33.414 4.525 -28.087 1.00 91.19 85 GLU A C 1
ATOM 631 O O . GLU A 1 85 ? 32.540 4.056 -27.353 1.00 91.19 85 GLU A O 1
ATOM 636 N N . LEU A 1 86 ? 33.236 4.595 -29.410 1.00 90.62 86 LEU A N 1
ATOM 637 C CA . LEU A 1 86 ? 32.021 4.137 -30.094 1.00 90.62 86 LEU A CA 1
ATOM 638 C C . LEU A 1 86 ? 31.758 2.645 -29.858 1.00 90.62 86 LEU A C 1
ATOM 640 O O . LEU A 1 86 ? 30.633 2.246 -29.550 1.00 90.62 86 LEU A O 1
ATOM 644 N N . ALA A 1 87 ? 32.789 1.803 -29.954 1.00 89.12 87 ALA A N 1
ATOM 645 C CA . ALA A 1 87 ? 32.664 0.374 -29.672 1.00 89.12 87 ALA A CA 1
ATOM 646 C C . ALA A 1 87 ? 32.320 0.098 -28.198 1.00 89.12 87 ALA A C 1
ATOM 648 O O . ALA A 1 87 ? 31.713 -0.928 -27.873 1.00 89.12 87 ALA A O 1
ATOM 649 N N . GLN A 1 88 ? 32.720 0.983 -27.288 1.00 93.12 88 GLN A N 1
ATOM 650 C CA . GLN A 1 88 ? 32.366 0.907 -25.877 1.00 93.12 88 GLN A CA 1
ATOM 651 C C . GLN A 1 88 ? 30.910 1.332 -25.651 1.00 93.12 88 GLN A C 1
ATOM 653 O O . GLN A 1 88 ? 30.172 0.579 -25.016 1.00 93.12 88 GLN A O 1
ATOM 658 N N . MET A 1 89 ? 30.456 2.432 -26.259 1.00 90.44 89 MET A N 1
ATOM 659 C CA . MET A 1 89 ? 29.049 2.858 -26.229 1.00 90.44 89 MET A CA 1
ATOM 660 C C . MET A 1 89 ? 28.105 1.783 -26.769 1.00 90.44 89 MET A C 1
ATOM 662 O O . MET A 1 89 ? 27.125 1.443 -26.111 1.00 90.44 89 MET A O 1
ATOM 666 N N . VAL A 1 90 ? 28.418 1.190 -27.927 1.00 90.31 90 VAL A N 1
ATOM 667 C CA . VAL A 1 90 ? 27.588 0.132 -28.530 1.00 90.31 90 VAL A CA 1
ATOM 668 C C . VAL A 1 90 ? 27.444 -1.067 -27.590 1.00 90.31 90 VAL A C 1
ATOM 670 O O . VAL A 1 90 ? 26.346 -1.604 -27.442 1.00 90.31 90 VAL A O 1
ATOM 673 N N . ARG A 1 91 ? 28.528 -1.473 -26.916 1.00 90.50 91 ARG A N 1
ATOM 674 C CA . ARG A 1 91 ? 28.486 -2.566 -25.932 1.00 90.50 91 ARG A CA 1
ATOM 675 C C . ARG A 1 91 ? 27.636 -2.215 -24.714 1.00 90.50 91 ARG A C 1
ATOM 677 O O . ARG A 1 91 ? 26.885 -3.069 -24.249 1.00 90.50 91 ARG A O 1
ATOM 684 N N . THR A 1 92 ? 27.734 -0.985 -24.215 1.00 90.94 92 THR A N 1
ATOM 685 C CA . THR A 1 92 ? 26.913 -0.519 -23.090 1.00 90.94 92 THR A CA 1
ATOM 686 C C . THR A 1 92 ? 25.434 -0.493 -23.466 1.00 90.94 92 THR A C 1
ATOM 688 O O . THR A 1 92 ? 24.627 -1.056 -22.737 1.00 90.94 92 THR A O 1
ATOM 691 N N . ILE A 1 93 ? 25.082 0.045 -24.639 1.00 89.00 93 ILE A N 1
ATOM 692 C CA . ILE A 1 93 ? 23.697 0.070 -25.137 1.00 89.00 93 ILE A CA 1
ATOM 693 C C . ILE A 1 93 ? 23.1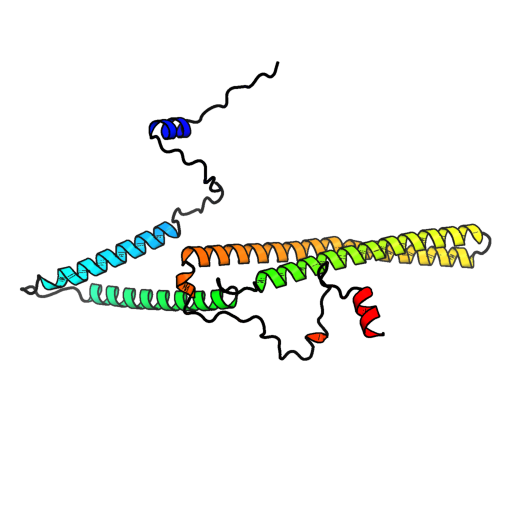42 -1.350 -25.284 1.00 89.00 93 ILE A C 1
ATOM 695 O O . ILE A 1 93 ? 22.021 -1.618 -24.858 1.00 89.00 93 ILE A O 1
ATOM 699 N N . ALA A 1 94 ? 23.927 -2.277 -25.844 1.00 86.62 94 ALA A N 1
ATOM 700 C CA . ALA A 1 94 ? 23.512 -3.671 -25.976 1.00 86.62 94 ALA A CA 1
ATOM 701 C C . ALA A 1 94 ? 23.226 -4.317 -24.611 1.00 86.62 94 ALA A C 1
ATOM 703 O O . ALA A 1 94 ? 22.223 -5.010 -24.468 1.00 86.62 94 ALA A O 1
ATOM 704 N N . ARG A 1 95 ? 24.060 -4.044 -23.598 1.00 88.56 95 ARG A N 1
ATOM 705 C CA . ARG A 1 95 ? 23.828 -4.513 -22.226 1.00 88.56 95 ARG A CA 1
ATOM 706 C C . ARG A 1 95 ? 22.555 -3.914 -21.627 1.00 88.56 95 ARG A C 1
ATOM 708 O O . ARG A 1 95 ? 21.716 -4.668 -21.154 1.00 88.56 95 ARG A O 1
ATOM 715 N N . THR A 1 96 ? 22.396 -2.591 -21.682 1.00 88.81 96 THR A N 1
ATOM 716 C CA . THR A 1 96 ? 21.216 -1.895 -21.140 1.00 88.81 96 THR A CA 1
ATOM 717 C C . THR A 1 96 ? 19.927 -2.401 -21.777 1.00 88.81 96 THR A C 1
ATOM 719 O O . THR A 1 96 ? 18.926 -2.582 -21.098 1.00 88.81 96 THR A O 1
ATOM 722 N N . LYS A 1 97 ? 19.954 -2.690 -23.078 1.00 87.75 97 LYS A N 1
ATOM 723 C CA . LYS A 1 97 ? 18.823 -3.280 -23.790 1.00 87.75 97 LYS A CA 1
ATOM 724 C C . LYS A 1 97 ? 18.468 -4.677 -23.269 1.00 87.75 97 LYS A C 1
ATOM 726 O O . LYS A 1 97 ? 17.290 -4.960 -23.086 1.00 87.75 97 LYS A O 1
ATOM 731 N N . THR A 1 98 ? 19.461 -5.527 -22.999 1.00 86.31 98 THR A N 1
ATOM 732 C CA . THR A 1 98 ? 19.235 -6.837 -22.368 1.00 86.31 98 THR A CA 1
ATOM 733 C C . THR A 1 98 ? 18.656 -6.695 -20.960 1.00 86.31 98 THR A C 1
ATOM 735 O O . THR A 1 98 ? 17.718 -7.406 -20.623 1.00 86.31 98 THR A O 1
ATOM 738 N N . GLU A 1 99 ? 19.171 -5.768 -20.152 1.00 84.94 99 GLU A N 1
ATOM 739 C CA . GLU A 1 99 ? 18.659 -5.501 -18.798 1.00 84.94 99 GLU A CA 1
ATOM 740 C C . GLU A 1 99 ? 17.210 -4.987 -18.831 1.00 84.94 99 GLU A C 1
ATOM 742 O O . GLU A 1 99 ? 16.365 -5.455 -18.072 1.00 84.94 99 GLU A O 1
ATOM 747 N N . LEU A 1 100 ? 16.880 -4.088 -19.763 1.00 84.38 100 LEU A N 1
ATOM 748 C CA . LEU A 1 100 ? 15.509 -3.611 -19.952 1.00 84.38 100 LEU A CA 1
ATOM 749 C C . LEU A 1 100 ? 14.567 -4.732 -20.390 1.00 84.38 100 LEU A C 1
ATOM 751 O O . LEU A 1 100 ? 13.460 -4.809 -19.874 1.00 84.38 100 LEU A O 1
ATOM 755 N N . ALA A 1 101 ? 15.017 -5.627 -21.271 1.00 83.81 101 ALA A N 1
ATOM 756 C CA . ALA A 1 101 ? 14.238 -6.785 -21.704 1.00 83.81 101 ALA A CA 1
ATOM 757 C C . ALA A 1 101 ? 13.950 -7.776 -20.561 1.00 83.81 101 ALA A C 1
ATOM 759 O O . ALA A 1 101 ? 12.924 -8.447 -20.582 1.00 83.81 101 ALA A O 1
ATOM 760 N N . GLN A 1 102 ? 14.826 -7.858 -19.554 1.00 82.44 102 GLN A N 1
ATOM 761 C CA . GLN A 1 102 ? 14.595 -8.671 -18.353 1.00 82.44 102 GLN A CA 1
ATOM 762 C C . GLN A 1 102 ? 13.547 -8.064 -17.416 1.00 82.44 102 GLN A C 1
ATOM 764 O O . GLN A 1 102 ? 12.848 -8.805 -16.728 1.00 82.44 102 GLN A O 1
ATOM 769 N N . ILE A 1 103 ? 13.458 -6.731 -17.370 1.00 79.62 103 ILE A N 1
ATOM 770 C CA . ILE A 1 103 ? 12.443 -6.019 -16.583 1.00 79.62 103 ILE A CA 1
ATOM 771 C C . ILE A 1 103 ? 11.104 -6.045 -17.322 1.00 79.62 103 ILE A C 1
ATOM 773 O O . ILE A 1 103 ? 10.077 -6.340 -16.722 1.00 79.62 103 ILE A O 1
ATOM 777 N N . ARG A 1 104 ? 11.129 -5.737 -18.622 1.00 79.31 104 ARG A N 1
ATOM 778 C CA . ARG A 1 104 ? 9.953 -5.638 -19.481 1.00 79.31 104 ARG A CA 1
ATOM 779 C C . ARG A 1 104 ? 10.314 -6.003 -20.918 1.00 79.31 104 ARG A C 1
ATOM 781 O O . ARG A 1 104 ? 10.839 -5.179 -21.672 1.00 79.31 104 ARG A O 1
ATOM 788 N N . HIS A 1 105 ? 10.010 -7.235 -21.310 1.00 82.44 105 HIS A N 1
ATOM 789 C CA . HIS A 1 105 ? 10.133 -7.652 -22.702 1.00 82.44 105 HIS A CA 1
ATOM 790 C C . HIS A 1 105 ? 8.885 -7.213 -23.484 1.00 82.44 105 HIS A C 1
ATOM 792 O O . HIS A 1 105 ? 7.779 -7.424 -22.995 1.00 82.44 105 HIS A O 1
ATOM 798 N N . PRO A 1 106 ? 9.013 -6.625 -24.688 1.00 78.38 106 PRO A N 1
ATOM 799 C CA . PRO A 1 106 ? 7.847 -6.174 -25.447 1.00 78.38 106 PRO A CA 1
ATOM 800 C C . PRO A 1 106 ? 6.868 -7.296 -25.824 1.00 78.38 106 PRO A C 1
ATOM 802 O O . PRO A 1 106 ? 5.675 -7.041 -25.928 1.00 78.38 106 PRO A O 1
ATOM 805 N N . ASP A 1 107 ? 7.386 -8.513 -26.010 1.00 79.69 107 ASP A N 1
ATOM 806 C CA . ASP A 1 107 ? 6.597 -9.718 -26.313 1.00 79.69 107 ASP A CA 1
ATOM 807 C C . ASP A 1 107 ? 6.236 -10.561 -25.069 1.00 79.69 107 ASP A C 1
ATOM 809 O O . ASP A 1 107 ? 5.708 -11.660 -25.222 1.00 79.69 107 ASP A O 1
ATOM 813 N N . ALA A 1 108 ? 6.565 -10.112 -23.849 1.00 78.50 108 ALA A N 1
ATOM 814 C CA . ALA A 1 108 ? 6.103 -10.801 -22.640 1.00 78.50 108 ALA A CA 1
ATOM 815 C C . ALA A 1 108 ? 4.625 -10.477 -22.382 1.00 78.50 108 ALA A C 1
ATOM 817 O O . ALA A 1 108 ? 4.213 -9.325 -22.518 1.00 78.50 108 ALA A O 1
ATOM 818 N N . GLU A 1 109 ? 3.845 -11.493 -22.004 1.00 68.12 109 GLU A N 1
ATOM 819 C CA . GLU A 1 109 ? 2.444 -11.311 -21.602 1.00 68.12 109 GLU A CA 1
ATOM 820 C C . GLU A 1 109 ? 2.331 -10.681 -20.204 1.00 68.12 109 GLU A C 1
ATOM 822 O O . GLU A 1 109 ? 1.471 -9.826 -20.006 1.00 68.12 109 GLU A O 1
ATOM 827 N N . ASP A 1 110 ? 3.243 -11.027 -19.285 1.00 67.88 110 ASP A N 1
ATOM 828 C CA . ASP A 1 110 ? 3.284 -10.485 -17.921 1.00 67.88 110 ASP A CA 1
ATOM 829 C C . ASP A 1 110 ? 4.278 -9.324 -17.786 1.00 67.88 110 ASP A C 1
ATOM 831 O O . ASP A 1 110 ? 5.462 -9.425 -18.139 1.00 67.88 110 ASP A O 1
ATOM 835 N N . ASP A 1 111 ? 3.800 -8.219 -17.213 1.00 75.50 111 ASP A N 1
ATOM 836 C CA . ASP A 1 111 ? 4.600 -7.044 -16.877 1.00 75.50 111 ASP A CA 1
ATOM 837 C C . ASP A 1 111 ? 4.849 -7.034 -15.367 1.00 75.50 111 ASP A C 1
ATOM 839 O O . ASP A 1 111 ? 4.086 -6.464 -14.592 1.00 75.50 111 ASP A O 1
ATOM 843 N N . ARG A 1 112 ? 5.965 -7.639 -14.946 1.00 74.69 112 ARG A N 1
ATOM 844 C CA . ARG A 1 112 ? 6.334 -7.787 -13.525 1.00 74.69 112 ARG A CA 1
ATOM 845 C C . ARG A 1 112 ? 6.307 -6.471 -12.745 1.00 74.69 112 ARG A C 1
ATOM 847 O O . ARG A 1 112 ? 6.109 -6.475 -11.532 1.00 74.69 112 ARG A O 1
ATOM 854 N N . LEU A 1 113 ? 6.582 -5.349 -13.415 1.00 78.69 113 LEU A N 1
ATOM 855 C CA . LEU A 1 113 ? 6.565 -4.031 -12.786 1.00 78.69 113 LEU A CA 1
ATOM 856 C C . LEU A 1 113 ? 5.128 -3.553 -12.549 1.00 78.69 113 LEU A C 1
ATOM 858 O O . LEU A 1 113 ? 4.850 -2.954 -11.510 1.00 78.69 113 LEU A O 1
ATOM 862 N N . GLN A 1 114 ? 4.234 -3.845 -13.493 1.00 79.75 114 GLN A N 1
ATOM 863 C CA . GLN A 1 114 ? 2.805 -3.589 -13.369 1.00 79.75 114 GLN A CA 1
ATOM 864 C C . GLN A 1 114 ? 2.176 -4.485 -12.295 1.00 79.75 114 GLN A C 1
ATOM 866 O O . GLN A 1 114 ? 1.417 -3.975 -11.474 1.00 79.75 114 GLN A O 1
ATOM 871 N N . ASP A 1 115 ? 2.546 -5.766 -12.244 1.00 81.00 115 ASP A N 1
ATOM 872 C CA . ASP A 1 115 ? 2.054 -6.713 -11.235 1.00 81.00 115 ASP A CA 1
ATOM 873 C C . ASP A 1 115 ? 2.450 -6.263 -9.828 1.00 81.00 115 ASP A C 1
ATOM 875 O O . ASP A 1 115 ? 1.594 -6.085 -8.965 1.00 81.00 115 ASP A O 1
ATOM 879 N N . ALA A 1 116 ? 3.733 -5.946 -9.621 1.00 81.62 116 ALA A N 1
ATOM 880 C CA . ALA A 1 116 ? 4.223 -5.442 -8.339 1.00 81.62 116 ALA A CA 1
ATOM 881 C C . ALA A 1 116 ? 3.555 -4.115 -7.930 1.00 81.62 116 ALA A C 1
ATOM 883 O O . ALA A 1 116 ? 3.300 -3.880 -6.749 1.00 81.62 116 ALA A O 1
ATOM 884 N N . SER A 1 117 ? 3.264 -3.232 -8.892 1.00 83.56 117 SER A N 1
ATOM 885 C CA . SER A 1 117 ? 2.526 -1.993 -8.627 1.00 83.56 117 SER A CA 1
ATOM 886 C C . SER A 1 117 ? 1.074 -2.275 -8.224 1.00 83.56 117 SER A C 1
ATOM 888 O O . SER A 1 117 ? 0.580 -1.663 -7.279 1.00 83.56 117 SER A O 1
ATOM 890 N N . GLY A 1 118 ? 0.414 -3.220 -8.901 1.00 84.44 118 GLY A N 1
ATOM 891 C CA . GLY A 1 118 ? -0.948 -3.654 -8.589 1.00 84.44 118 GLY A CA 1
ATOM 892 C C . GLY A 1 118 ? -1.058 -4.325 -7.219 1.00 84.44 118 GLY A C 1
ATOM 893 O O . GLY A 1 118 ? -1.978 -4.022 -6.463 1.00 84.44 118 GLY A O 1
ATOM 894 N N . GLU A 1 119 ? -0.088 -5.161 -6.845 1.00 84.62 119 GLU A N 1
ATOM 895 C CA . GLU A 1 119 ? -0.004 -5.747 -5.500 1.00 84.62 119 GLU A CA 1
ATOM 896 C C . GLU A 1 119 ? 0.153 -4.670 -4.417 1.00 84.62 119 GLU A C 1
ATOM 898 O O . GLU A 1 119 ? -0.507 -4.731 -3.377 1.00 84.62 119 GLU A O 1
ATOM 903 N N . LEU A 1 120 ? 0.988 -3.650 -4.653 1.00 86.31 120 LEU A N 1
ATOM 904 C CA . LEU A 1 120 ? 1.143 -2.531 -3.720 1.00 86.31 120 LEU A CA 1
ATOM 905 C C . LEU A 1 120 ? -0.154 -1.726 -3.563 1.00 86.31 120 LEU A C 1
ATOM 907 O O . LEU A 1 120 ? -0.489 -1.353 -2.436 1.00 86.31 120 LEU A O 1
ATOM 911 N N . ASP A 1 121 ? -0.901 -1.497 -4.644 1.00 84.81 121 ASP A N 1
ATOM 912 C CA . ASP A 1 121 ? -2.220 -0.854 -4.583 1.00 84.81 121 ASP A CA 1
ATOM 913 C C . ASP A 1 121 ? -3.237 -1.711 -3.814 1.00 84.81 121 ASP A C 1
ATOM 915 O O . ASP A 1 121 ? -3.950 -1.196 -2.946 1.00 84.81 121 ASP A O 1
ATOM 919 N N . ALA A 1 122 ? -3.256 -3.026 -4.051 1.00 86.62 122 ALA A N 1
ATOM 920 C CA . ALA A 1 122 ? -4.110 -3.960 -3.319 1.00 86.62 122 ALA A CA 1
ATOM 921 C C . ALA A 1 122 ? -3.800 -3.958 -1.812 1.00 86.62 122 ALA A C 1
ATOM 923 O O . ALA A 1 122 ? -4.717 -3.958 -0.989 1.00 86.62 122 ALA A O 1
ATOM 924 N N . ILE A 1 123 ? -2.521 -3.877 -1.429 1.00 85.88 123 ILE A N 1
ATOM 925 C CA . ILE A 1 123 ? -2.103 -3.742 -0.026 1.00 85.88 123 ILE A CA 1
ATOM 926 C C . ILE A 1 123 ? -2.622 -2.432 0.580 1.00 85.88 123 ILE A C 1
ATOM 928 O O . ILE A 1 123 ? -3.123 -2.438 1.709 1.00 85.88 123 ILE A O 1
ATOM 932 N N . VAL A 1 124 ? -2.533 -1.308 -0.139 1.00 87.81 124 VAL A N 1
ATOM 933 C CA . VAL A 1 124 ? -3.070 -0.023 0.345 1.00 87.81 124 VAL A CA 1
ATOM 934 C C . VAL A 1 124 ? -4.574 -0.129 0.567 1.00 87.81 124 VAL A C 1
ATOM 936 O O . VAL A 1 124 ? -5.041 0.166 1.665 1.00 87.81 124 VAL A O 1
ATOM 939 N N . MET A 1 125 ? -5.319 -0.640 -0.413 1.00 86.25 125 MET A N 1
ATOM 940 C CA . MET A 1 125 ? -6.770 -0.805 -0.299 1.00 86.25 125 MET A CA 1
ATOM 941 C C . MET A 1 125 ? -7.167 -1.743 0.845 1.00 86.25 125 MET A C 1
ATOM 943 O O . MET A 1 125 ? -8.053 -1.417 1.636 1.00 86.25 125 MET A O 1
ATOM 947 N N . ALA A 1 126 ? -6.497 -2.890 0.978 1.00 87.50 126 ALA A N 1
ATOM 948 C CA . ALA A 1 126 ? -6.773 -3.851 2.042 1.00 87.50 126 ALA A CA 1
ATOM 949 C C . ALA A 1 126 ? -6.480 -3.264 3.431 1.00 87.50 126 ALA A C 1
ATOM 951 O O . ALA A 1 126 ? -7.257 -3.462 4.367 1.00 87.50 126 ALA A O 1
ATOM 952 N N . THR A 1 127 ? -5.386 -2.511 3.571 1.00 87.19 127 THR A N 1
ATOM 953 C CA . THR A 1 127 ? -5.026 -1.874 4.846 1.00 87.19 127 THR A CA 1
ATOM 954 C C . THR A 1 127 ? -5.944 -0.700 5.192 1.00 87.19 127 THR A C 1
ATOM 956 O O . THR A 1 127 ? -6.300 -0.552 6.362 1.00 87.19 127 THR A O 1
ATOM 959 N N . GLU A 1 128 ? -6.399 0.085 4.211 1.00 88.19 128 GLU A N 1
ATOM 960 C CA . GLU A 1 128 ? -7.448 1.104 4.392 1.00 88.19 128 GLU A CA 1
ATOM 961 C C . GLU A 1 128 ? -8.772 0.468 4.826 1.00 88.19 128 GLU A C 1
ATOM 963 O O . GLU A 1 128 ? -9.372 0.884 5.820 1.00 88.19 128 GLU A O 1
ATOM 968 N N . GLY A 1 129 ? -9.198 -0.593 4.136 1.00 89.12 129 GLY A N 1
ATOM 969 C CA . GLY A 1 129 ? -10.419 -1.328 4.455 1.00 89.12 129 GLY A CA 1
ATOM 970 C C . GLY A 1 129 ? -10.393 -1.931 5.860 1.00 89.12 129 GLY A C 1
ATOM 971 O O . GLY A 1 129 ? -11.332 -1.735 6.631 1.00 89.12 129 GLY A O 1
ATOM 972 N N . ALA A 1 130 ? -9.303 -2.609 6.226 1.00 89.50 130 ALA A N 1
ATOM 973 C CA . ALA A 1 130 ? -9.125 -3.170 7.563 1.00 89.50 130 ALA A CA 1
ATOM 974 C C . ALA A 1 130 ? -9.113 -2.082 8.650 1.00 89.50 130 ALA A C 1
ATOM 976 O O . ALA A 1 130 ? -9.723 -2.258 9.703 1.00 89.50 130 ALA A O 1
ATOM 977 N N . THR A 1 131 ? -8.467 -0.940 8.392 1.00 91.19 131 THR A N 1
ATOM 978 C CA . THR A 1 131 ? -8.427 0.182 9.345 1.00 91.19 131 THR A CA 1
ATOM 979 C C . THR A 1 131 ? -9.815 0.769 9.576 1.00 91.19 131 THR A C 1
ATOM 981 O O . THR A 1 131 ? -10.201 0.976 10.724 1.00 91.19 131 THR A O 1
ATOM 984 N N . ASN A 1 132 ? -10.599 0.962 8.512 1.00 90.69 132 ASN A N 1
ATOM 985 C CA . ASN A 1 132 ? -11.981 1.428 8.627 1.00 90.69 132 ASN A CA 1
ATOM 986 C C . ASN A 1 132 ? -12.852 0.452 9.432 1.00 90.69 132 ASN A C 1
ATOM 988 O O . ASN A 1 132 ? -13.602 0.889 10.300 1.00 90.69 132 ASN A O 1
ATOM 992 N N . GLN A 1 133 ? -12.706 -0.860 9.209 1.00 93.88 133 GLN A N 1
ATOM 993 C CA . GLN A 1 133 ? -13.425 -1.877 9.989 1.00 93.88 133 GLN A CA 1
ATOM 994 C C . GLN A 1 133 ? -13.041 -1.849 11.474 1.00 93.88 133 GLN A C 1
ATOM 996 O O . GLN A 1 133 ? -13.909 -1.978 12.335 1.00 93.88 133 GLN A O 1
ATOM 1001 N N . ILE A 1 134 ? -11.754 -1.658 11.790 1.00 93.62 134 ILE A N 1
ATOM 1002 C CA . ILE A 1 134 ? -11.289 -1.515 13.177 1.00 93.62 134 ILE A CA 1
ATOM 1003 C C . ILE A 1 134 ? -11.916 -0.275 13.821 1.00 93.62 134 ILE A C 1
ATOM 1005 O O . ILE A 1 134 ? -12.448 -0.382 14.922 1.00 93.62 134 ILE A O 1
ATOM 1009 N N . LEU A 1 135 ? -11.896 0.875 13.139 1.00 92.81 135 LEU A N 1
ATOM 1010 C CA . LEU A 1 135 ? -12.483 2.116 13.652 1.00 92.81 135 LEU A CA 1
ATOM 1011 C C . LEU A 1 135 ? -13.994 1.974 13.892 1.00 92.81 135 LEU A C 1
ATOM 1013 O O . LEU A 1 135 ? -14.473 2.328 14.966 1.00 92.81 135 LEU A O 1
ATOM 1017 N N . GLU A 1 136 ? -14.733 1.383 12.951 1.00 95.25 136 GLU A N 1
ATOM 1018 C CA . GLU A 1 136 ? -16.174 1.137 13.095 1.00 95.25 136 GLU A CA 1
ATOM 1019 C C . GLU A 1 136 ? -16.491 0.178 14.257 1.00 95.25 136 GLU A C 1
ATOM 1021 O O . GLU A 1 136 ? -17.424 0.409 15.039 1.00 95.25 136 GLU A O 1
ATOM 1026 N N . ALA A 1 137 ? -15.692 -0.881 14.418 1.00 96.12 137 ALA A N 1
ATOM 1027 C CA . ALA A 1 137 ? -15.815 -1.795 15.548 1.00 96.12 137 ALA A CA 1
ATOM 1028 C C . ALA A 1 137 ? -15.533 -1.075 16.876 1.00 96.12 137 ALA A C 1
ATOM 1030 O O . ALA A 1 137 ? -16.297 -1.225 17.829 1.00 96.12 137 ALA A O 1
ATOM 1031 N N . THR A 1 138 ? -14.486 -0.250 16.935 1.00 96.19 138 THR A N 1
ATOM 1032 C CA . THR A 1 138 ? -14.138 0.555 18.111 1.00 96.19 138 THR A CA 1
ATOM 1033 C C . THR A 1 138 ? -15.257 1.529 18.490 1.00 96.19 138 THR A C 1
ATOM 1035 O O . THR A 1 138 ? -15.641 1.569 19.660 1.00 96.19 138 THR A O 1
ATOM 1038 N N . GLU A 1 139 ? -15.850 2.237 17.524 1.00 94.06 139 GLU A N 1
ATOM 1039 C CA . GLU A 1 139 ? -17.006 3.116 17.760 1.00 94.06 139 GLU A CA 1
ATOM 1040 C C . GLU A 1 139 ? -18.242 2.349 18.255 1.00 94.06 139 GLU A C 1
ATOM 1042 O O . GLU A 1 139 ? -19.014 2.843 19.081 1.00 94.06 139 GLU A O 1
ATOM 1047 N N . THR A 1 140 ? -18.463 1.140 17.736 1.00 97.12 140 THR A N 1
ATOM 1048 C CA . THR A 1 140 ? -19.579 0.286 18.162 1.00 97.12 140 THR A CA 1
ATOM 1049 C C . THR A 1 140 ? -19.396 -0.164 19.609 1.00 97.12 140 THR A C 1
ATOM 1051 O O . THR A 1 140 ? -20.314 -0.009 20.416 1.00 97.12 140 THR A O 1
ATOM 1054 N N . ILE A 1 141 ? -18.193 -0.623 19.968 1.00 96.81 141 ILE A N 1
ATOM 1055 C CA . ILE A 1 141 ? -17.859 -1.016 21.342 1.00 96.81 141 ILE A CA 1
ATOM 1056 C C . ILE A 1 141 ? -18.014 0.181 22.295 1.00 96.81 141 ILE A C 1
ATOM 1058 O O . ILE A 1 141 ? -18.563 0.030 23.385 1.00 96.81 141 ILE A O 1
ATOM 1062 N N . GLU A 1 142 ? -17.595 1.385 21.897 1.00 95.75 142 GLU A N 1
ATOM 1063 C CA . GLU A 1 142 ? -17.743 2.589 22.728 1.00 95.75 142 GLU A CA 1
ATOM 1064 C C . GLU A 1 142 ? -19.220 2.903 23.039 1.00 95.75 142 GLU A C 1
ATOM 1066 O O . GLU A 1 142 ? -19.572 3.211 24.186 1.00 95.75 142 GLU A O 1
ATOM 1071 N N . LYS A 1 143 ? -20.112 2.761 22.047 1.00 96.06 143 LYS A N 1
ATOM 1072 C CA . LYS A 1 143 ? -21.566 2.928 22.232 1.00 96.06 143 LYS A CA 1
ATOM 1073 C C . LYS A 1 143 ? -22.134 1.893 23.199 1.00 96.06 143 LYS A C 1
ATOM 1075 O O . LYS A 1 143 ? -22.904 2.256 24.090 1.00 96.06 143 LYS A O 1
ATOM 1080 N N . GLU A 1 144 ? -21.750 0.628 23.048 1.00 96.62 144 GLU A N 1
ATOM 1081 C CA . GLU A 1 144 ? -22.196 -0.459 23.927 1.00 96.62 144 GLU A CA 1
ATOM 1082 C C . GLU A 1 144 ? -21.741 -0.238 25.373 1.00 96.62 144 GLU A C 1
ATOM 1084 O O . GLU A 1 144 ? -22.539 -0.368 26.301 1.00 96.62 144 GLU A O 1
ATOM 1089 N N . ILE A 1 145 ? -20.492 0.182 25.579 1.00 95.56 145 ILE A N 1
ATOM 1090 C CA . ILE A 1 145 ? -19.949 0.474 26.912 1.00 95.56 145 ILE A CA 1
ATOM 1091 C C . ILE A 1 145 ? -20.652 1.669 27.547 1.00 95.56 145 ILE A C 1
ATOM 1093 O O . ILE A 1 145 ? -21.027 1.610 28.719 1.00 95.56 145 ILE A O 1
ATOM 1097 N N . THR A 1 146 ? -20.909 2.722 26.772 1.00 93.88 146 THR A N 1
ATOM 1098 C CA . THR A 1 146 ? -21.690 3.873 27.242 1.00 93.88 146 THR A CA 1
ATOM 1099 C C . THR A 1 146 ? -23.095 3.445 27.677 1.00 93.88 146 THR A C 1
ATOM 1101 O O . THR A 1 146 ? -23.602 3.893 28.708 1.00 93.88 146 THR A O 1
ATOM 1104 N N . GLN A 1 147 ? -23.729 2.538 26.928 1.00 95.62 147 GLN A N 1
ATOM 1105 C CA . GLN A 1 147 ? -25.035 1.988 27.282 1.00 95.62 147 GLN A CA 1
ATOM 1106 C C . GLN A 1 147 ? -24.977 1.120 28.550 1.00 95.62 147 GLN A C 1
ATOM 1108 O O . GLN A 1 147 ? -25.864 1.234 29.399 1.00 95.62 147 GLN A O 1
ATOM 1113 N N . ILE A 1 148 ? -23.941 0.290 28.710 1.00 94.50 148 ILE A N 1
ATOM 1114 C CA . ILE A 1 148 ? -23.714 -0.516 29.920 1.00 94.50 148 ILE A CA 1
ATOM 1115 C C . ILE A 1 148 ? -23.565 0.394 31.144 1.00 94.50 148 ILE A C 1
ATOM 1117 O O . ILE A 1 148 ? -24.261 0.184 32.139 1.00 94.50 148 ILE A O 1
ATOM 1121 N N . ALA A 1 149 ? -22.735 1.436 31.053 1.00 93.19 149 ALA A N 1
ATOM 1122 C CA . ALA A 1 149 ? -22.535 2.399 32.133 1.00 93.19 149 ALA A CA 1
ATOM 1123 C C . ALA A 1 149 ? -23.840 3.120 32.517 1.00 93.19 149 ALA A C 1
ATOM 1125 O O . ALA A 1 149 ? -24.116 3.317 33.698 1.00 93.19 149 ALA A O 1
ATOM 1126 N N . ALA A 1 150 ? -24.689 3.459 31.539 1.00 93.19 150 ALA A N 1
ATOM 1127 C CA . ALA A 1 150 ? -25.992 4.072 31.798 1.00 93.19 150 ALA A CA 1
ATOM 1128 C C . ALA A 1 150 ? -26.976 3.115 32.503 1.00 93.19 150 ALA A C 1
ATOM 1130 O O . ALA A 1 150 ? -27.714 3.526 33.405 1.00 93.19 150 ALA A O 1
ATOM 1131 N N . LEU A 1 151 ? -26.995 1.836 32.114 1.00 95.19 151 LEU A N 1
ATOM 1132 C CA . LEU A 1 151 ? -27.857 0.821 32.732 1.00 95.19 151 LEU A CA 1
ATOM 1133 C C . LEU A 1 151 ? -27.412 0.467 34.158 1.00 95.19 151 LEU A C 1
ATOM 1135 O O . LEU A 1 151 ? -28.263 0.223 35.011 1.00 95.19 151 LEU A O 1
ATOM 1139 N N . ALA A 1 152 ? -26.105 0.476 34.419 1.00 93.88 152 ALA A N 1
ATOM 1140 C CA . ALA A 1 152 ? -25.499 0.136 35.704 1.00 93.88 152 ALA A CA 1
ATOM 1141 C C . ALA A 1 152 ? -24.985 1.368 36.476 1.00 93.88 152 ALA A C 1
ATOM 1143 O O . ALA A 1 152 ? -24.004 1.282 37.204 1.00 93.88 152 ALA A O 1
ATOM 1144 N N . HIS A 1 153 ? -25.655 2.517 36.340 1.00 90.19 153 HIS A N 1
ATOM 1145 C CA . HIS A 1 153 ? -25.217 3.807 36.896 1.00 90.19 153 HIS A CA 1
ATOM 1146 C C . HIS A 1 153 ? -25.091 3.868 38.433 1.00 90.19 153 HIS A C 1
ATOM 1148 O O . HIS A 1 153 ? -24.574 4.847 38.965 1.00 90.19 153 HIS A O 1
ATOM 1154 N N . GLU A 1 154 ? -25.587 2.864 39.157 1.00 94.19 154 GLU A N 1
ATOM 1155 C CA . GLU A 1 154 ? -25.445 2.752 40.616 1.00 94.19 154 GLU A CA 1
ATOM 1156 C C . GLU A 1 154 ? -24.198 1.947 41.036 1.00 94.19 154 GLU A C 1
ATOM 1158 O O . GLU A 1 154 ? -23.849 1.939 42.216 1.00 94.19 154 GLU A O 1
ATOM 1163 N N . ASP A 1 155 ? -23.521 1.281 40.094 1.00 96.00 155 ASP A N 1
ATOM 1164 C CA . ASP A 1 155 ? -22.334 0.457 40.333 1.00 96.00 155 ASP A CA 1
ATOM 1165 C C . ASP A 1 155 ? -21.056 1.215 39.927 1.00 96.00 155 ASP A C 1
ATOM 1167 O O . ASP A 1 155 ? -20.722 1.364 38.748 1.00 96.00 155 ASP A O 1
ATOM 1171 N N . GLU A 1 156 ? -20.334 1.716 40.932 1.00 94.31 156 GLU A N 1
ATOM 1172 C CA . GLU A 1 156 ? -19.123 2.527 40.753 1.00 94.31 156 GLU A CA 1
ATOM 1173 C C . GLU A 1 156 ? -17.968 1.745 40.094 1.00 94.31 156 GLU A C 1
ATOM 1175 O O . GLU A 1 156 ? -17.174 2.327 39.343 1.00 94.31 156 GLU A O 1
ATOM 1180 N N . ASP A 1 157 ? -17.896 0.424 40.304 1.00 95.94 157 ASP A N 1
ATOM 1181 C CA . ASP A 1 157 ? -16.878 -0.426 39.682 1.00 95.94 157 ASP A CA 1
ATOM 1182 C C . ASP A 1 157 ? -17.140 -0.562 38.175 1.00 95.94 157 ASP A C 1
ATOM 1184 O O . ASP A 1 157 ? -16.207 -0.448 37.370 1.00 95.94 157 ASP A O 1
ATOM 1188 N N . ILE A 1 158 ? -18.407 -0.738 37.774 1.00 94.31 158 ILE A N 1
ATOM 1189 C CA . ILE A 1 158 ? -18.794 -0.807 36.355 1.00 94.31 158 ILE A CA 1
ATOM 1190 C C . ILE A 1 158 ? -18.529 0.523 35.647 1.00 94.31 158 ILE A C 1
ATOM 1192 O O . ILE A 1 158 ? -17.983 0.516 34.539 1.00 94.31 158 ILE A O 1
ATOM 1196 N N . ILE A 1 159 ? -18.853 1.658 36.273 1.00 94.44 159 ILE A N 1
ATOM 1197 C CA . ILE A 1 159 ? -18.560 2.987 35.708 1.00 94.44 159 ILE A CA 1
ATOM 1198 C C . ILE A 1 159 ? -17.048 3.153 35.509 1.00 94.44 159 ILE A C 1
ATOM 1200 O O . ILE A 1 159 ? -16.594 3.472 34.411 1.00 94.44 159 ILE A O 1
ATOM 1204 N N . THR A 1 160 ? -16.253 2.836 36.534 1.00 95.19 160 THR A N 1
ATOM 1205 C CA . THR A 1 160 ? -14.789 2.967 36.477 1.00 95.19 160 THR A CA 1
ATOM 1206 C C . THR A 1 160 ? -14.162 2.078 35.398 1.00 95.19 160 THR A C 1
ATOM 1208 O O . THR A 1 160 ? -13.197 2.474 34.738 1.00 95.19 160 THR A O 1
ATOM 1211 N N . LEU A 1 161 ? -14.664 0.852 35.221 1.00 96.00 161 LEU A N 1
ATOM 1212 C CA . LEU A 1 161 ? -14.207 -0.042 34.155 1.00 96.00 161 LEU A CA 1
ATOM 1213 C C . LEU A 1 161 ? -14.610 0.477 32.772 1.00 96.00 161 LEU A C 1
ATOM 1215 O O . LEU A 1 161 ? -13.789 0.438 31.857 1.00 96.00 161 LEU A O 1
ATOM 1219 N N . SER A 1 162 ? -15.827 1.002 32.636 1.00 95.00 162 SER A N 1
ATOM 1220 C CA . SER A 1 162 ? -16.333 1.574 31.384 1.00 95.00 162 SER A CA 1
ATOM 1221 C C . SER A 1 162 ? -15.475 2.753 30.919 1.00 95.00 162 SER A C 1
ATOM 1223 O O . SER A 1 162 ? -15.031 2.767 29.771 1.00 95.00 162 SER A O 1
ATOM 1225 N N . ASP A 1 163 ? -15.127 3.669 31.828 1.00 94.12 163 ASP A N 1
ATOM 1226 C CA . ASP A 1 163 ? -14.244 4.808 31.539 1.00 94.12 163 ASP A CA 1
ATOM 1227 C C . ASP A 1 163 ? -12.839 4.362 31.107 1.00 94.12 163 ASP A C 1
ATOM 1229 O O . ASP A 1 163 ? -12.250 4.909 30.169 1.00 94.12 163 ASP A O 1
ATOM 1233 N N . LYS A 1 164 ? -12.287 3.332 31.766 1.00 96.44 164 LYS A N 1
ATOM 1234 C CA . LYS A 1 164 ? -10.978 2.770 31.395 1.00 96.44 164 LYS A CA 1
ATOM 1235 C C . LYS A 1 164 ? -10.995 2.186 29.990 1.00 96.44 164 LYS A C 1
ATOM 1237 O O . LYS A 1 164 ? -10.045 2.412 29.241 1.00 96.44 164 LYS A O 1
ATOM 1242 N N . ILE A 1 165 ? -12.047 1.453 29.631 1.00 96.31 165 ILE A N 1
ATOM 1243 C CA . ILE A 1 165 ? -12.151 0.877 28.291 1.00 96.31 165 ILE A CA 1
ATOM 1244 C C . ILE A 1 165 ? -12.349 1.990 27.255 1.00 96.31 165 ILE A C 1
ATOM 1246 O O . ILE A 1 165 ? -11.637 1.995 26.257 1.00 96.31 165 ILE A O 1
ATOM 1250 N N . ALA A 1 166 ? -13.212 2.980 27.506 1.00 94.12 166 ALA A N 1
ATOM 1251 C CA . ALA A 1 166 ? -13.398 4.123 26.604 1.00 94.12 166 ALA A CA 1
ATOM 1252 C C . ALA A 1 166 ? -12.077 4.874 26.327 1.00 94.12 166 ALA A C 1
ATOM 1254 O O . ALA A 1 166 ? -11.766 5.219 25.183 1.00 94.12 166 ALA A O 1
ATOM 1255 N N . SER A 1 167 ? -11.231 5.040 27.350 1.00 95.62 167 SER A N 1
ATOM 1256 C CA . SER A 1 167 ? -9.886 5.611 27.188 1.00 95.62 167 SER A CA 1
ATOM 1257 C C . SER A 1 167 ? -8.966 4.746 26.308 1.00 95.62 167 SER A C 1
ATOM 1259 O O . SER A 1 167 ? -8.215 5.276 25.483 1.00 95.62 167 SER A O 1
ATOM 1261 N N . GLN A 1 168 ? -9.038 3.417 26.430 1.00 96.19 168 GLN A N 1
ATOM 1262 C CA . GLN A 1 168 ? -8.285 2.497 25.570 1.00 96.19 168 GLN A CA 1
ATOM 1263 C C . GLN A 1 168 ? -8.781 2.529 24.119 1.00 96.19 168 GLN A C 1
ATOM 1265 O O . GLN A 1 168 ? -7.961 2.567 23.205 1.00 96.19 168 GLN A O 1
ATOM 1270 N N . LEU A 1 169 ? -10.098 2.572 23.901 1.00 95.62 169 LEU A N 1
ATOM 1271 C CA . LEU A 1 169 ? -10.699 2.707 22.570 1.00 95.62 169 LEU A CA 1
ATOM 1272 C C . LEU A 1 169 ? -10.262 4.013 21.894 1.00 95.62 169 LEU A C 1
ATOM 1274 O O . LEU A 1 169 ? -9.847 3.991 20.738 1.00 95.62 169 LEU A O 1
ATOM 1278 N N . THR A 1 170 ? -10.231 5.120 22.642 1.00 92.88 170 THR A N 1
ATOM 1279 C CA . THR A 1 170 ? -9.686 6.401 22.158 1.00 92.88 170 THR A CA 1
ATOM 1280 C C . THR A 1 170 ? -8.231 6.258 21.710 1.00 92.88 170 THR A C 1
ATOM 1282 O O . THR A 1 170 ? -7.869 6.698 20.623 1.00 92.88 170 THR A O 1
ATOM 1285 N N . THR A 1 171 ? -7.405 5.568 22.503 1.00 94.44 171 THR A N 1
ATOM 1286 C CA . THR A 1 171 ? -5.995 5.314 22.159 1.00 94.44 171 THR A CA 1
ATOM 1287 C C . THR A 1 171 ? -5.859 4.498 20.866 1.00 94.44 171 THR A C 1
ATOM 1289 O O . THR A 1 171 ? -4.963 4.758 20.064 1.00 94.44 171 THR A O 1
ATOM 1292 N N . ILE A 1 172 ? -6.748 3.523 20.635 1.00 92.81 172 ILE A N 1
ATOM 1293 C CA . ILE A 1 172 ? -6.775 2.732 19.394 1.00 92.81 172 ILE A CA 1
ATOM 1294 C C . ILE A 1 172 ? -7.126 3.622 18.196 1.00 92.81 172 ILE A C 1
ATOM 1296 O O . ILE A 1 172 ? -6.407 3.593 17.198 1.00 92.81 172 ILE A O 1
ATOM 1300 N N . MET A 1 173 ? -8.171 4.451 18.305 1.00 90.75 173 MET A N 1
ATOM 1301 C CA . MET A 1 173 ? -8.563 5.377 17.233 1.00 90.75 173 MET A CA 1
ATOM 1302 C C . MET A 1 173 ? -7.424 6.338 16.866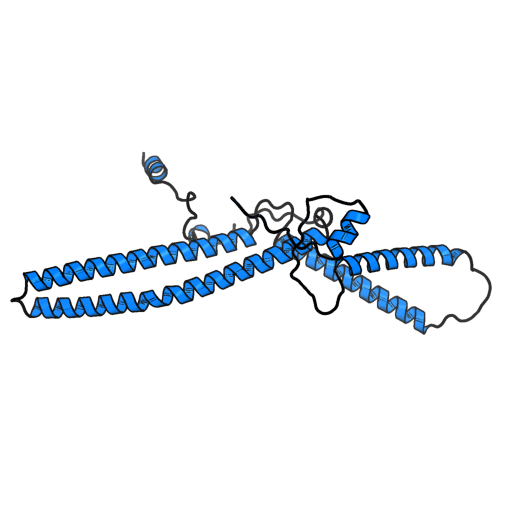 1.00 90.75 173 MET A C 1
ATOM 1304 O O . MET A 1 173 ? -7.131 6.541 15.687 1.00 90.75 173 MET A O 1
ATOM 1308 N N . GLU A 1 174 ? -6.726 6.881 17.866 1.00 89.44 174 GLU A N 1
ATOM 1309 C CA . GLU A 1 174 ? -5.559 7.744 17.650 1.00 89.44 174 GLU A CA 1
ATOM 1310 C C . GLU A 1 174 ? -4.396 7.002 16.978 1.00 89.44 174 GLU A C 1
ATOM 1312 O O . GLU A 1 174 ? -3.742 7.557 16.093 1.00 89.44 174 GLU A O 1
ATOM 1317 N N . ALA A 1 175 ? -4.145 5.744 17.354 1.00 87.38 175 ALA A N 1
ATOM 1318 C CA . ALA A 1 175 ? -3.095 4.929 16.746 1.00 87.38 175 ALA A CA 1
ATOM 1319 C C . ALA A 1 175 ? -3.383 4.621 15.265 1.00 87.38 175 ALA A C 1
ATOM 1321 O O . ALA A 1 175 ? -2.472 4.673 14.434 1.00 87.38 175 ALA A O 1
ATOM 1322 N N . CYS A 1 176 ? -4.647 4.365 14.918 1.00 87.81 176 CYS A N 1
ATOM 1323 C CA . CYS A 1 176 ? -5.084 4.137 13.541 1.00 87.81 176 CYS A CA 1
ATOM 1324 C C . CYS A 1 176 ? -4.927 5.380 12.645 1.00 87.81 176 CYS A C 1
ATOM 1326 O O . CYS A 1 176 ? -4.763 5.237 11.436 1.00 87.81 176 CYS A O 1
ATOM 1328 N N . ASN A 1 177 ? -4.864 6.592 13.209 1.00 80.50 177 ASN A N 1
ATOM 1329 C CA . ASN A 1 177 ? -4.692 7.834 12.442 1.00 80.50 177 ASN A CA 1
ATOM 1330 C C . ASN A 1 177 ? -3.336 7.919 11.699 1.00 80.50 177 ASN A C 1
ATOM 1332 O O . ASN A 1 177 ? -3.190 8.667 10.735 1.00 80.50 177 ASN A O 1
ATOM 1336 N N . PHE A 1 178 ? -2.325 7.129 12.092 1.00 75.94 178 PHE A N 1
ATOM 1337 C CA . PHE A 1 178 ? -1.041 7.077 11.371 1.00 75.94 178 PHE A CA 1
ATOM 1338 C C . PHE A 1 178 ? -1.142 6.383 9.997 1.00 75.94 178 PHE A C 1
ATOM 1340 O O . PHE A 1 178 ? -0.237 6.501 9.162 1.00 75.94 178 PHE A O 1
ATOM 1347 N N . GLN A 1 179 ? -2.234 5.659 9.745 1.00 81.06 179 GLN A N 1
ATOM 1348 C CA . GLN A 1 179 ? -2.434 4.891 8.522 1.00 81.06 179 GLN A CA 1
ATOM 1349 C C . GLN A 1 179 ? -2.500 5.783 7.269 1.00 81.06 179 GLN A C 1
ATOM 1351 O O . GLN A 1 179 ? -1.923 5.404 6.251 1.00 81.06 179 GLN A O 1
ATOM 1356 N N . ASP A 1 180 ? -3.032 7.008 7.370 1.00 79.94 180 ASP A N 1
ATOM 1357 C CA . ASP A 1 180 ? -3.065 7.984 6.263 1.00 79.94 180 ASP A CA 1
ATOM 1358 C C . ASP A 1 180 ? -1.651 8.320 5.736 1.00 79.94 180 ASP A C 1
ATOM 1360 O O . ASP A 1 180 ? -1.387 8.304 4.533 1.00 79.94 180 ASP A O 1
ATOM 1364 N N . ILE A 1 181 ? -0.671 8.509 6.630 1.00 82.50 181 ILE A N 1
ATOM 1365 C CA . ILE A 1 181 ? 0.722 8.789 6.230 1.00 82.50 181 ILE A CA 1
ATOM 1366 C C . ILE A 1 181 ? 1.352 7.575 5.534 1.00 82.50 181 ILE A C 1
ATOM 1368 O O . ILE A 1 181 ? 2.137 7.733 4.591 1.00 82.50 181 ILE A O 1
ATOM 1372 N N . THR A 1 182 ? 1.027 6.363 5.987 1.00 83.88 182 THR A N 1
ATOM 1373 C CA . THR A 1 182 ? 1.516 5.124 5.367 1.00 83.88 182 THR A CA 1
ATOM 1374 C C . THR A 1 182 ? 0.903 4.926 3.981 1.00 83.88 182 THR A C 1
ATOM 1376 O O . THR A 1 182 ? 1.654 4.713 3.027 1.00 83.88 182 THR A O 1
ATOM 1379 N N . GLY A 1 183 ? -0.413 5.106 3.833 1.00 86.25 183 GLY A N 1
ATOM 1380 C CA . GLY A 1 183 ? -1.108 5.040 2.543 1.00 86.25 183 GLY A CA 1
ATOM 1381 C C . GLY A 1 183 ? -0.565 6.062 1.541 1.00 86.25 183 GLY A C 1
ATOM 1382 O O . GLY A 1 183 ? -0.249 5.719 0.401 1.00 86.25 183 GLY A O 1
ATOM 1383 N N . GLN A 1 184 ? -0.324 7.305 1.971 1.00 87.62 184 GLN A N 1
ATOM 1384 C CA . GLN A 1 184 ? 0.297 8.333 1.125 1.00 87.62 184 GLN A CA 1
ATOM 1385 C C . GLN A 1 184 ? 1.727 7.977 0.695 1.00 87.62 184 GLN A C 1
ATOM 1387 O O . GLN A 1 184 ? 2.123 8.231 -0.448 1.00 87.62 184 GLN A O 1
ATOM 1392 N N . ARG A 1 185 ? 2.526 7.396 1.597 1.00 88.88 185 ARG A N 1
ATOM 1393 C CA . ARG A 1 185 ? 3.896 6.963 1.290 1.00 88.88 185 ARG A CA 1
ATOM 1394 C C . ARG A 1 185 ? 3.917 5.829 0.275 1.00 88.88 185 ARG A C 1
ATOM 1396 O O . ARG A 1 185 ? 4.702 5.917 -0.668 1.00 88.88 185 ARG A O 1
ATOM 1403 N N . ILE A 1 186 ? 3.061 4.822 0.434 1.00 88.25 186 ILE A N 1
ATOM 1404 C CA . ILE A 1 186 ? 2.967 3.710 -0.521 1.00 88.25 186 ILE A CA 1
ATOM 1405 C C . ILE A 1 186 ? 2.467 4.224 -1.875 1.00 88.25 186 ILE A C 1
ATOM 1407 O O . ILE A 1 186 ? 3.123 3.987 -2.884 1.00 88.25 186 ILE A O 1
ATOM 1411 N N . ASN A 1 187 ? 1.427 5.063 -1.897 1.00 87.44 187 ASN A N 1
ATOM 1412 C CA . ASN A 1 187 ? 0.955 5.722 -3.121 1.00 87.44 187 ASN A CA 1
ATOM 1413 C C . ASN A 1 187 ? 2.068 6.494 -3.854 1.00 87.44 187 ASN A C 1
ATOM 1415 O O . ASN A 1 187 ? 2.114 6.545 -5.084 1.00 87.44 187 ASN A O 1
ATOM 1419 N N . LYS A 1 188 ? 2.992 7.125 -3.120 1.00 90.81 188 LYS A N 1
ATOM 1420 C CA . LYS A 1 188 ? 4.151 7.792 -3.728 1.00 90.81 188 LYS A CA 1
ATOM 1421 C C . LYS A 1 188 ? 5.124 6.792 -4.363 1.00 90.81 188 LYS A C 1
ATOM 1423 O O . LYS A 1 188 ? 5.684 7.093 -5.419 1.00 90.81 188 LYS A O 1
ATOM 1428 N N . VAL A 1 189 ? 5.336 5.637 -3.734 1.00 90.62 189 VAL A N 1
ATOM 1429 C CA . VAL A 1 189 ? 6.154 4.549 -4.293 1.00 90.62 189 VAL A CA 1
ATOM 1430 C C . VAL A 1 189 ? 5.512 4.020 -5.574 1.00 90.62 189 VAL A C 1
ATOM 1432 O O . VAL A 1 189 ? 6.179 4.037 -6.605 1.00 90.62 189 VAL A O 1
ATOM 1435 N N . VAL A 1 190 ? 4.216 3.698 -5.548 1.00 87.94 190 VAL A N 1
ATOM 1436 C CA . VAL A 1 190 ? 3.433 3.253 -6.717 1.00 87.94 190 VAL A CA 1
ATOM 1437 C C . VAL A 1 190 ? 3.556 4.239 -7.883 1.00 87.94 190 VAL A C 1
ATOM 1439 O O . VAL A 1 190 ? 3.981 3.877 -8.977 1.00 87.94 190 VAL A O 1
ATOM 1442 N N . LYS A 1 191 ? 3.328 5.537 -7.638 1.00 87.75 191 LYS A N 1
ATOM 1443 C CA . LYS A 1 191 ? 3.507 6.583 -8.667 1.00 87.75 191 LYS A CA 1
ATOM 1444 C C . LYS A 1 191 ? 4.921 6.625 -9.244 1.00 87.75 191 LYS A C 1
ATOM 1446 O O . LYS A 1 191 ? 5.100 6.927 -10.421 1.00 87.75 191 LYS A O 1
ATOM 1451 N N . THR A 1 192 ? 5.928 6.354 -8.418 1.00 89.88 192 THR A N 1
ATOM 1452 C CA . THR A 1 192 ? 7.322 6.305 -8.872 1.00 89.88 192 THR A CA 1
ATOM 1453 C C . THR A 1 192 ? 7.569 5.074 -9.743 1.00 89.88 192 THR A C 1
ATOM 1455 O O . THR A 1 192 ? 8.272 5.185 -10.745 1.00 89.88 192 THR A O 1
ATOM 1458 N N . MET A 1 193 ? 6.964 3.929 -9.418 1.00 88.88 193 MET A N 1
ATOM 1459 C CA . MET A 1 193 ? 7.046 2.721 -10.244 1.00 88.88 193 MET A CA 1
ATOM 1460 C C . MET A 1 193 ? 6.392 2.932 -11.611 1.00 88.88 193 MET A C 1
ATOM 1462 O O . MET A 1 193 ? 7.049 2.683 -12.620 1.00 88.88 193 MET A O 1
ATOM 1466 N N . HIS A 1 194 ? 5.198 3.530 -11.666 1.00 85.44 194 HIS A N 1
ATOM 1467 C CA . HIS A 1 194 ? 4.565 3.911 -12.937 1.00 85.44 194 HIS A CA 1
ATOM 1468 C C . HIS A 1 194 ? 5.399 4.895 -13.760 1.00 85.44 194 HIS A C 1
ATOM 1470 O O . HIS A 1 194 ? 5.468 4.800 -14.984 1.00 85.44 194 HIS A O 1
ATOM 1476 N N . PHE A 1 195 ? 6.074 5.843 -13.107 1.00 88.12 195 PHE A N 1
ATOM 1477 C CA . PHE A 1 195 ? 6.984 6.742 -13.811 1.00 88.12 195 PHE A CA 1
ATOM 1478 C C . PHE A 1 195 ? 8.163 5.985 -14.444 1.00 88.12 195 PHE A C 1
ATOM 1480 O O . PHE A 1 195 ? 8.537 6.267 -15.584 1.00 88.12 195 PHE A O 1
ATOM 1487 N N . VAL A 1 196 ? 8.751 5.021 -13.728 1.00 88.25 196 VAL A N 1
ATOM 1488 C CA . VAL A 1 196 ? 9.825 4.168 -14.264 1.00 88.25 196 VAL A CA 1
ATOM 1489 C C . VAL A 1 196 ? 9.311 3.329 -15.435 1.00 88.25 196 VAL A C 1
ATOM 1491 O O . VAL A 1 196 ? 9.952 3.298 -16.485 1.00 88.25 196 VAL A O 1
ATOM 1494 N N . GLU A 1 197 ? 8.137 2.721 -15.290 1.00 85.69 197 GLU A N 1
ATOM 1495 C CA . GLU A 1 197 ? 7.447 1.945 -16.324 1.00 85.69 197 GLU A CA 1
ATOM 1496 C C . GLU A 1 197 ? 7.279 2.755 -17.617 1.00 85.69 197 GLU A C 1
ATOM 1498 O O . GLU A 1 197 ? 7.702 2.321 -18.688 1.00 85.69 197 GLU A O 1
ATOM 1503 N N . GLU A 1 198 ? 6.750 3.976 -17.520 1.00 88.56 198 GLU A N 1
ATOM 1504 C CA . GLU A 1 198 ? 6.539 4.875 -18.659 1.00 88.56 198 GLU A CA 1
ATOM 1505 C C . GLU A 1 198 ? 7.852 5.198 -19.393 1.00 88.56 198 GLU A C 1
ATOM 1507 O O . GLU A 1 198 ? 7.903 5.227 -20.626 1.00 88.56 198 GLU A O 1
ATOM 1512 N N . ARG A 1 199 ? 8.948 5.406 -18.651 1.00 88.56 199 ARG A N 1
ATOM 1513 C CA . ARG A 1 199 ? 10.269 5.662 -19.245 1.00 88.56 199 ARG A CA 1
ATOM 1514 C C . ARG A 1 199 ? 10.836 4.418 -19.925 1.00 88.56 199 ARG A C 1
ATOM 1516 O O . ARG A 1 199 ? 11.445 4.547 -20.986 1.00 88.56 199 ARG A O 1
ATOM 1523 N N . ILE A 1 200 ? 10.615 3.231 -19.359 1.00 87.50 200 ILE A N 1
ATOM 1524 C CA . ILE A 1 200 ? 10.985 1.959 -19.993 1.00 87.50 200 ILE A CA 1
ATOM 1525 C C . ILE A 1 200 ? 10.200 1.766 -21.293 1.00 87.50 200 ILE A C 1
ATOM 1527 O O . ILE A 1 200 ? 10.812 1.452 -22.315 1.00 87.50 200 ILE A O 1
ATOM 1531 N N . ARG A 1 201 ? 8.883 2.025 -21.296 1.00 86.44 201 ARG A N 1
ATOM 1532 C CA . ARG A 1 201 ? 8.060 1.986 -22.519 1.00 86.44 201 ARG A CA 1
ATOM 1533 C C . ARG A 1 201 ? 8.609 2.926 -23.588 1.00 86.44 201 ARG A C 1
ATOM 1535 O O . ARG A 1 201 ? 8.892 2.480 -24.693 1.00 86.44 201 ARG A O 1
ATOM 1542 N N . ALA A 1 202 ? 8.881 4.179 -23.225 1.00 89.06 202 ALA A N 1
ATOM 1543 C CA . ALA A 1 202 ? 9.450 5.155 -24.149 1.00 89.06 202 ALA A CA 1
ATOM 1544 C C . ALA A 1 202 ? 10.810 4.709 -24.724 1.00 89.06 202 ALA A C 1
ATOM 1546 O O . ALA A 1 202 ? 11.067 4.899 -25.911 1.00 89.06 202 ALA A O 1
ATOM 1547 N N . MET A 1 203 ? 11.681 4.091 -23.916 1.00 86.94 203 MET A N 1
ATOM 1548 C CA . MET A 1 203 ? 12.956 3.543 -24.403 1.00 86.94 203 MET A CA 1
ATOM 1549 C C . MET A 1 203 ? 12.752 2.388 -25.392 1.00 86.94 203 MET A C 1
ATOM 1551 O O . MET A 1 203 ? 13.428 2.340 -26.422 1.00 86.94 203 MET A O 1
ATOM 1555 N N . ILE A 1 204 ? 11.809 1.485 -25.113 1.00 86.00 204 ILE A N 1
ATOM 1556 C CA . ILE A 1 204 ? 11.446 0.394 -26.027 1.00 86.00 204 ILE A CA 1
ATOM 1557 C C . ILE A 1 204 ? 10.904 0.959 -27.347 1.00 86.00 204 ILE A C 1
ATOM 1559 O O . ILE A 1 204 ? 11.345 0.524 -28.412 1.00 86.00 204 ILE A O 1
ATOM 1563 N N . ASP A 1 205 ? 10.029 1.964 -27.290 1.00 87.25 205 ASP A N 1
ATOM 1564 C CA . ASP A 1 205 ? 9.441 2.606 -28.471 1.00 87.25 205 ASP A CA 1
ATOM 1565 C C . ASP A 1 205 ? 10.503 3.274 -29.357 1.00 87.25 205 ASP A C 1
ATOM 1567 O O . ASP A 1 205 ? 10.459 3.150 -30.582 1.00 87.25 205 ASP A O 1
ATOM 1571 N N . ILE A 1 206 ? 11.501 3.931 -28.750 1.00 87.00 206 ILE A N 1
ATOM 1572 C CA . ILE A 1 206 ? 12.614 4.571 -29.472 1.00 87.00 206 ILE A CA 1
ATOM 1573 C C . ILE A 1 206 ? 13.442 3.545 -30.259 1.00 87.00 206 ILE A C 1
ATOM 1575 O O . ILE A 1 206 ? 13.837 3.813 -31.397 1.00 87.00 206 ILE A O 1
ATOM 1579 N N . TRP A 1 207 ? 13.736 2.382 -29.674 1.00 87.38 207 TRP A N 1
ATOM 1580 C CA . TRP A 1 207 ? 14.498 1.333 -30.365 1.00 87.38 207 TRP A CA 1
ATOM 1581 C C . TRP A 1 207 ? 13.645 0.489 -31.314 1.00 87.38 207 TRP A C 1
ATOM 1583 O O . TRP A 1 207 ? 14.181 -0.076 -32.272 1.00 87.38 207 TRP A O 1
ATOM 1593 N N . GLY A 1 208 ? 12.340 0.424 -31.066 1.00 86.06 208 GLY A N 1
ATOM 1594 C CA . GLY A 1 208 ? 11.390 -0.413 -31.779 1.00 86.06 208 GLY A CA 1
ATOM 1595 C C . GLY A 1 208 ? 11.435 -1.876 -31.333 1.00 86.06 208 GLY A C 1
ATOM 1596 O O . GLY A 1 208 ? 12.474 -2.413 -30.947 1.00 86.06 208 GLY A O 1
ATOM 1597 N N . LEU A 1 209 ? 10.291 -2.551 -31.457 1.00 83.00 209 LEU A N 1
ATOM 1598 C CA . LEU A 1 209 ? 10.093 -3.946 -31.033 1.00 83.00 209 LEU A CA 1
ATOM 1599 C C . LEU A 1 209 ? 11.114 -4.904 -31.661 1.00 83.00 209 LEU A C 1
ATOM 1601 O O . LEU A 1 209 ? 11.675 -5.759 -30.983 1.00 83.00 209 LEU A O 1
ATOM 1605 N N . GLN A 1 210 ? 11.446 -4.691 -32.940 1.00 83.62 210 GLN A N 1
ATOM 1606 C CA . GLN A 1 210 ? 12.399 -5.526 -33.674 1.00 83.62 210 GLN A CA 1
ATOM 1607 C C . GLN A 1 210 ? 13.797 -5.534 -33.051 1.00 83.62 210 GLN A C 1
ATOM 1609 O O . GLN A 1 210 ? 14.544 -6.492 -33.238 1.00 83.62 210 GLN A O 1
ATOM 1614 N N . ALA A 1 211 ? 14.167 -4.487 -32.307 1.00 83.19 211 ALA A N 1
ATOM 1615 C CA . ALA A 1 211 ? 15.427 -4.491 -31.591 1.00 83.19 211 ALA A CA 1
ATOM 1616 C C . ALA A 1 211 ? 15.442 -5.645 -30.573 1.00 83.19 211 ALA A C 1
ATOM 1618 O O . ALA A 1 211 ? 16.459 -6.315 -30.428 1.00 83.19 211 ALA A O 1
ATOM 1619 N N . PHE A 1 212 ? 14.342 -5.917 -29.890 1.00 85.81 212 PHE A N 1
ATOM 1620 C CA . PHE A 1 212 ? 14.292 -6.891 -28.805 1.00 85.81 212 PHE A CA 1
ATOM 1621 C C . PHE A 1 212 ? 14.025 -8.326 -29.269 1.00 85.81 212 PHE A C 1
ATOM 1623 O O . PHE A 1 212 ? 14.244 -9.233 -28.486 1.00 85.81 212 PHE A O 1
ATOM 1630 N N . ALA A 1 213 ? 13.663 -8.545 -30.536 1.00 82.62 213 ALA A N 1
ATOM 1631 C CA . ALA A 1 213 ? 13.256 -9.854 -31.064 1.00 82.62 213 ALA A CA 1
ATOM 1632 C C . ALA A 1 213 ? 14.278 -10.998 -30.868 1.00 82.62 213 ALA A C 1
ATOM 1634 O O . ALA A 1 213 ? 13.891 -12.158 -30.780 1.00 82.62 213 ALA A O 1
ATOM 1635 N N . ASP A 1 214 ? 15.576 -10.681 -30.808 1.00 84.25 214 ASP A N 1
ATOM 1636 C CA . ASP A 1 214 ? 16.644 -11.672 -30.602 1.00 84.25 214 ASP A CA 1
ATOM 1637 C C . ASP A 1 214 ? 16.943 -11.942 -29.113 1.00 84.25 214 ASP A C 1
ATOM 1639 O O . ASP A 1 214 ? 17.820 -12.747 -28.785 1.00 84.25 214 ASP A O 1
ATOM 1643 N N . LEU A 1 215 ? 16.280 -11.227 -28.199 1.00 84.44 215 LEU A N 1
ATOM 1644 C CA . LEU A 1 215 ? 16.451 -11.387 -26.760 1.00 84.44 215 LEU A CA 1
ATOM 1645 C C . LEU A 1 215 ? 15.462 -12.429 -26.221 1.00 84.44 215 LEU A C 1
ATOM 1647 O O . LEU A 1 215 ? 14.360 -12.577 -26.744 1.00 84.44 215 LEU A O 1
ATOM 1651 N N . PRO A 1 216 ? 15.850 -13.185 -25.182 1.00 81.19 216 PRO A N 1
ATOM 1652 C CA . PRO A 1 216 ? 14.949 -14.146 -24.569 1.00 81.19 216 PRO A CA 1
ATOM 1653 C C . PRO A 1 216 ? 13.769 -13.418 -23.920 1.00 81.19 216 PRO A C 1
ATOM 1655 O O . PRO A 1 216 ? 13.967 -12.502 -23.119 1.00 81.19 216 PRO A O 1
ATOM 1658 N N . VAL A 1 217 ? 12.555 -13.873 -24.232 1.00 80.62 217 VAL A N 1
ATOM 1659 C CA . VAL A 1 217 ? 11.343 -13.458 -23.524 1.00 80.62 217 VAL A CA 1
ATOM 1660 C C . VAL A 1 217 ? 11.379 -14.088 -22.130 1.00 80.62 217 VAL A C 1
ATOM 1662 O O . VAL A 1 217 ? 11.485 -15.315 -22.032 1.00 80.62 217 VAL A O 1
ATOM 1665 N N . PRO A 1 218 ? 11.314 -13.301 -21.046 1.00 70.81 218 PRO A N 1
ATOM 1666 C CA . PRO A 1 218 ? 11.124 -13.845 -19.714 1.00 70.81 218 PRO A CA 1
ATOM 1667 C C . PRO A 1 218 ? 9.781 -14.581 -19.673 1.00 70.81 218 PRO A C 1
ATOM 1669 O O . PRO A 1 218 ? 8.730 -13.970 -19.831 1.00 70.81 218 PRO A O 1
ATOM 1672 N N . THR A 1 219 ? 9.806 -15.896 -19.480 1.00 61.94 219 THR A N 1
ATOM 1673 C CA . THR A 1 219 ? 8.610 -16.659 -19.115 1.00 61.94 219 THR A CA 1
ATOM 1674 C C . THR A 1 219 ? 8.377 -16.433 -17.625 1.00 61.94 219 THR A C 1
ATOM 1676 O O . THR A 1 219 ? 9.258 -16.762 -16.826 1.00 61.94 219 THR A O 1
ATOM 1679 N N . GLY A 1 220 ? 7.253 -15.815 -17.249 1.00 56.12 220 GLY A N 1
ATOM 1680 C CA . GLY A 1 220 ? 6.869 -15.625 -15.849 1.00 56.12 220 GLY A CA 1
ATOM 1681 C C . GLY A 1 220 ? 6.934 -16.960 -15.107 1.00 56.12 220 GLY A C 1
ATOM 1682 O O . GLY A 1 220 ? 6.234 -17.897 -15.470 1.00 56.12 220 GLY A O 1
ATOM 1683 N N . GLY A 1 221 ? 7.858 -17.093 -14.151 1.00 51.62 221 GLY A N 1
ATOM 1684 C CA . GLY A 1 221 ? 8.087 -18.378 -13.479 1.00 51.62 221 GLY A CA 1
ATOM 1685 C C . GLY A 1 221 ? 9.482 -18.597 -12.898 1.00 51.62 221 GLY A C 1
ATOM 1686 O O . GLY A 1 221 ? 9.953 -19.723 -12.854 1.00 51.62 221 GLY A O 1
ATOM 1687 N N . ALA A 1 222 ? 10.179 -17.553 -12.447 1.00 45.94 222 ALA A N 1
ATOM 1688 C CA . ALA A 1 222 ? 11.409 -17.723 -11.664 1.00 45.94 222 ALA A CA 1
ATOM 1689 C C . ALA A 1 222 ? 11.168 -17.318 -10.205 1.00 45.94 222 ALA A C 1
ATOM 1691 O O . ALA A 1 222 ? 11.837 -16.438 -9.669 1.00 45.94 222 ALA A O 1
ATOM 1692 N N . MET A 1 223 ? 10.159 -17.940 -9.599 1.00 48.91 223 MET A N 1
ATOM 1693 C CA . MET A 1 223 ? 9.983 -18.016 -8.147 1.00 48.91 223 MET A CA 1
ATOM 1694 C C . MET A 1 223 ? 9.636 -19.456 -7.722 1.00 48.91 223 MET A C 1
ATOM 1696 O O . MET A 1 223 ? 9.132 -19.671 -6.632 1.00 48.91 223 MET A O 1
ATOM 1700 N N . GLU A 1 224 ? 9.918 -20.452 -8.575 1.00 51.00 224 GLU A N 1
ATOM 1701 C CA . GLU A 1 224 ? 9.610 -21.872 -8.318 1.00 51.00 224 GLU A CA 1
ATOM 1702 C C . GLU A 1 224 ? 10.465 -22.512 -7.201 1.00 51.00 224 GLU A C 1
ATOM 1704 O O . GLU A 1 224 ? 10.206 -23.647 -6.824 1.00 51.00 224 GLU A O 1
ATOM 1709 N N . ASP A 1 225 ? 11.441 -21.796 -6.630 1.00 54.56 225 ASP A N 1
ATOM 1710 C CA . ASP A 1 225 ? 12.357 -22.317 -5.600 1.00 54.56 225 ASP A CA 1
ATOM 1711 C C . ASP A 1 225 ? 12.316 -21.529 -4.271 1.00 54.56 225 ASP A C 1
ATOM 1713 O O . ASP A 1 225 ? 13.235 -21.655 -3.457 1.00 54.56 225 ASP A O 1
ATOM 1717 N N . ASP A 1 226 ? 11.288 -20.706 -4.020 1.00 59.59 226 ASP A N 1
ATOM 1718 C CA . ASP A 1 226 ? 11.075 -20.148 -2.676 1.00 59.59 226 ASP A CA 1
ATOM 1719 C C . ASP A 1 226 ? 10.110 -21.057 -1.888 1.00 59.59 226 ASP A C 1
ATOM 1721 O O . ASP A 1 226 ? 8.916 -21.082 -2.191 1.00 59.59 226 ASP A O 1
ATOM 1725 N N . PRO A 1 227 ? 10.593 -21.833 -0.895 1.00 60.69 227 PRO A N 1
ATOM 1726 C CA . PRO A 1 227 ? 9.747 -22.728 -0.103 1.00 60.69 227 PRO A CA 1
ATOM 1727 C C . PRO A 1 227 ? 8.664 -21.989 0.697 1.00 60.69 227 PRO A C 1
ATOM 1729 O O . PRO A 1 227 ? 7.718 -22.633 1.149 1.00 60.69 227 PRO A O 1
ATOM 1732 N N . ASP A 1 228 ? 8.784 -20.666 0.843 1.00 59.28 228 ASP A N 1
ATOM 1733 C CA . ASP A 1 228 ? 7.803 -19.819 1.517 1.00 59.28 228 ASP A CA 1
ATOM 1734 C C . ASP A 1 228 ? 6.889 -19.066 0.525 1.00 59.28 228 ASP A C 1
ATOM 1736 O O . ASP A 1 228 ? 6.008 -18.327 0.966 1.00 59.28 228 ASP A O 1
ATOM 1740 N N . ALA A 1 229 ? 7.022 -19.269 -0.796 1.00 61.84 229 ALA A N 1
ATOM 1741 C CA . ALA A 1 229 ? 6.165 -18.622 -1.802 1.00 61.84 229 ALA A CA 1
ATOM 1742 C C . ALA A 1 229 ? 4.671 -18.894 -1.561 1.00 61.84 229 ALA A C 1
ATOM 1744 O O . ALA A 1 229 ? 3.857 -17.974 -1.619 1.00 61.84 229 ALA A O 1
ATOM 1745 N N . ASP A 1 230 ? 4.324 -20.131 -1.191 1.00 59.56 230 ASP A N 1
ATOM 1746 C CA . ASP A 1 230 ? 2.948 -20.531 -0.861 1.00 59.56 230 ASP A CA 1
ATOM 1747 C C . ASP A 1 230 ? 2.418 -19.861 0.424 1.00 59.56 230 ASP A C 1
ATOM 1749 O O . ASP A 1 230 ? 1.207 -19.770 0.629 1.00 59.56 230 ASP A O 1
ATOM 1753 N N . LEU A 1 231 ? 3.304 -19.379 1.304 1.00 59.34 231 LEU A N 1
ATOM 1754 C CA . LEU A 1 231 ? 2.944 -18.673 2.540 1.00 59.34 231 LEU A CA 1
ATOM 1755 C C . LEU A 1 231 ? 2.836 -17.153 2.346 1.00 59.34 231 LEU A C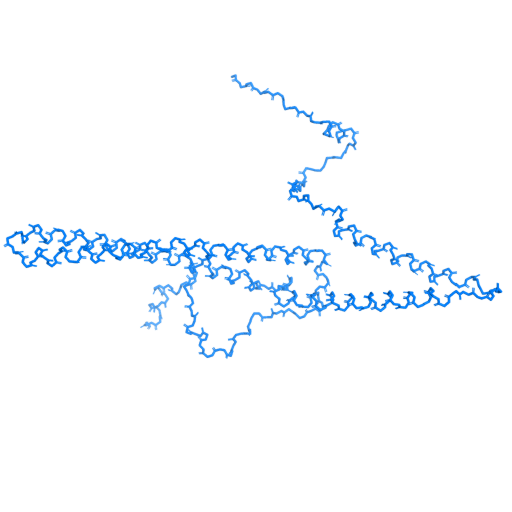 1
ATOM 1757 O O . LEU A 1 231 ? 2.281 -16.468 3.206 1.00 59.34 231 LEU A O 1
ATOM 1761 N N . LEU A 1 232 ? 3.352 -16.626 1.233 1.00 58.72 232 LEU A N 1
ATOM 1762 C CA . LEU A 1 232 ? 3.397 -15.199 0.906 1.00 58.72 232 LEU A CA 1
ATOM 1763 C C . LEU A 1 232 ? 2.219 -14.751 0.029 1.00 58.72 232 LEU A C 1
ATOM 1765 O O . LEU A 1 232 ? 2.323 -13.756 -0.687 1.00 58.72 232 LEU A O 1
ATOM 1769 N N . ALA A 1 233 ? 1.079 -15.442 0.105 1.00 61.41 233 ALA A N 1
ATOM 1770 C CA . ALA A 1 233 ? -0.145 -14.986 -0.539 1.00 61.41 233 ALA A CA 1
ATOM 1771 C C . ALA A 1 233 ? -0.576 -13.635 0.062 1.00 61.41 233 ALA A C 1
ATOM 1773 O O . ALA A 1 233 ? -1.091 -13.557 1.181 1.00 61.41 233 ALA A O 1
ATOM 1774 N N . GLY A 1 234 ? -0.322 -12.558 -0.682 1.00 64.12 234 GLY A N 1
ATOM 1775 C CA . GLY A 1 234 ? -0.783 -11.216 -0.351 1.00 64.12 234 GLY A CA 1
ATOM 1776 C C . GLY A 1 234 ? -2.314 -11.109 -0.367 1.00 64.12 234 GLY A C 1
ATOM 1777 O O . GLY A 1 234 ? -3.008 -12.056 -0.752 1.00 64.12 234 GLY A O 1
ATOM 1778 N N . PRO A 1 235 ? -2.871 -9.959 0.058 1.00 64.50 235 PRO A N 1
ATOM 1779 C CA . PRO A 1 235 ? -4.302 -9.712 -0.063 1.00 64.50 235 PRO A CA 1
ATOM 1780 C C . PRO A 1 235 ? -4.744 -9.948 -1.510 1.00 64.50 235 PRO A C 1
ATOM 1782 O O . PRO A 1 235 ? -4.190 -9.359 -2.437 1.00 64.50 235 PRO A O 1
ATOM 1785 N N . GLN A 1 236 ? -5.709 -10.852 -1.698 1.00 66.38 236 GLN A N 1
ATOM 1786 C CA . GLN A 1 236 ? -6.119 -11.254 -3.038 1.00 66.38 236 GLN A CA 1
ATOM 1787 C C . GLN A 1 236 ? -6.816 -10.103 -3.756 1.00 66.38 236 GLN A C 1
ATOM 1789 O O . GLN A 1 236 ? -7.647 -9.399 -3.178 1.00 66.38 236 GLN A O 1
ATOM 1794 N N . MET A 1 237 ? -6.467 -9.930 -5.030 1.00 62.03 237 MET A N 1
ATOM 1795 C CA . MET A 1 237 ? -7.097 -8.947 -5.903 1.00 62.03 237 MET A CA 1
ATOM 1796 C C . MET A 1 237 ? -8.596 -9.235 -6.038 1.00 62.03 237 MET A C 1
ATOM 1798 O O . MET A 1 237 ? -9.046 -10.384 -5.963 1.00 62.03 237 MET A O 1
ATOM 1802 N N . GLU A 1 238 ? -9.385 -8.183 -6.244 1.00 59.12 238 GLU A N 1
ATOM 1803 C CA . GLU A 1 238 ? -10.839 -8.290 -6.353 1.00 59.12 238 GLU A CA 1
ATOM 1804 C C . GLU A 1 238 ? -11.228 -9.264 -7.485 1.00 59.12 238 GLU A C 1
ATOM 1806 O O . GLU A 1 238 ? -10.813 -9.111 -8.633 1.00 59.12 238 GLU A O 1
ATOM 1811 N N . GLY A 1 239 ? -11.991 -10.310 -7.147 1.00 62.62 239 GLY A N 1
ATOM 1812 C CA . GLY A 1 239 ? -12.397 -11.365 -8.087 1.00 62.62 239 GLY A CA 1
ATOM 1813 C C . GLY A 1 239 ? -11.388 -12.501 -8.310 1.00 62.62 239 GLY A C 1
ATOM 1814 O O . GLY A 1 239 ? -11.717 -13.442 -9.025 1.00 62.62 239 GLY A O 1
ATOM 1815 N N . GLN A 1 240 ? -10.203 -12.452 -7.692 1.00 65.19 240 GLN A N 1
ATOM 1816 C CA . GLN A 1 240 ? -9.230 -13.560 -7.681 1.00 65.19 240 GLN A CA 1
ATOM 1817 C C . GLN A 1 240 ? -9.317 -14.423 -6.407 1.00 65.19 240 GLN A C 1
ATOM 1819 O O . GLN A 1 240 ? -8.641 -15.443 -6.307 1.00 65.19 240 GLN A O 1
ATOM 1824 N N . GLY A 1 241 ? -10.188 -14.019 -5.472 1.00 64.81 241 GLY A N 1
ATOM 1825 C CA . GLY A 1 241 ? -10.633 -14.775 -4.301 1.00 64.81 241 GLY A CA 1
ATOM 1826 C C . GLY A 1 241 ? -11.199 -16.146 -4.648 1.00 64.81 241 GLY A C 1
ATOM 1827 O O . GLY A 1 241 ? -12.093 -16.217 -5.489 1.00 64.81 241 GLY A O 1
ATOM 1828 N N . ILE A 1 242 ? -10.788 -17.204 -3.936 1.00 72.19 242 ILE A N 1
ATOM 1829 C CA . ILE A 1 242 ? -11.594 -18.435 -3.896 1.00 72.19 242 ILE A CA 1
ATOM 1830 C C . ILE A 1 242 ? -12.968 -18.054 -3.340 1.00 72.19 242 ILE A C 1
ATOM 1832 O O . ILE A 1 242 ? -13.093 -17.543 -2.223 1.00 72.19 242 ILE A O 1
ATOM 1836 N N . THR A 1 243 ? -14.002 -18.279 -4.139 1.00 77.88 243 THR A N 1
ATOM 1837 C CA . THR A 1 243 ? -15.376 -17.958 -3.753 1.00 77.88 243 THR A CA 1
ATOM 1838 C C . THR A 1 243 ? -15.907 -18.985 -2.757 1.00 77.88 243 THR A C 1
ATOM 1840 O O . THR A 1 243 ? -15.511 -20.149 -2.780 1.00 77.88 243 THR A O 1
ATOM 1843 N N . GLN A 1 244 ? -16.841 -18.590 -1.886 1.00 72.94 244 GLN A N 1
ATOM 1844 C CA . GLN A 1 244 ? -17.447 -19.528 -0.931 1.00 72.94 244 GLN A CA 1
ATOM 1845 C C . GLN A 1 244 ? -18.080 -20.740 -1.645 1.00 72.94 244 GLN A C 1
ATOM 1847 O O . GLN A 1 244 ? -17.940 -21.865 -1.180 1.00 72.94 244 GLN A O 1
ATOM 1852 N N . ASP A 1 245 ? -18.654 -20.532 -2.832 1.00 80.56 245 ASP A N 1
ATOM 1853 C CA . ASP A 1 245 ? -19.203 -21.596 -3.682 1.00 80.56 245 ASP A CA 1
ATOM 1854 C C . ASP A 1 245 ? -18.138 -22.597 -4.182 1.00 80.56 245 ASP A C 1
ATOM 1856 O O . ASP A 1 245 ? -18.454 -23.745 -4.502 1.00 80.56 245 ASP A O 1
ATOM 1860 N N . GLU A 1 246 ? -16.877 -22.178 -4.308 1.00 79.31 246 GLU A N 1
ATOM 1861 C CA . GLU A 1 246 ? -15.747 -23.050 -4.656 1.00 79.31 246 GLU A CA 1
ATOM 1862 C C . GLU A 1 246 ? -15.186 -23.774 -3.433 1.00 79.31 246 GLU A C 1
ATOM 1864 O O . GLU A 1 246 ? -14.791 -24.934 -3.552 1.00 79.31 246 GLU A O 1
ATOM 1869 N N . ILE A 1 247 ? -15.209 -23.130 -2.261 1.00 76.56 247 ILE A N 1
ATOM 1870 C CA . ILE A 1 247 ? -14.869 -23.767 -0.981 1.00 76.56 247 ILE A CA 1
ATOM 1871 C C . ILE A 1 247 ? -15.858 -24.895 -0.694 1.00 76.56 247 ILE A C 1
ATOM 1873 O O . ILE A 1 247 ? -15.440 -26.010 -0.390 1.00 76.56 247 ILE A O 1
ATOM 1877 N N . ASP A 1 248 ? -17.155 -24.639 -0.851 1.00 80.88 248 ASP A N 1
ATOM 1878 C CA . ASP A 1 248 ? -18.202 -25.617 -0.556 1.00 80.88 248 ASP A CA 1
ATOM 1879 C C . ASP A 1 248 ? -18.081 -26.864 -1.459 1.00 80.88 248 ASP A C 1
ATOM 1881 O O . ASP A 1 248 ? -18.217 -27.989 -0.985 1.00 80.88 248 ASP A O 1
ATOM 1885 N N . LYS A 1 249 ? -17.675 -26.695 -2.728 1.00 87.12 249 LYS A N 1
ATOM 1886 C CA . LYS A 1 249 ? -17.383 -27.809 -3.657 1.00 87.12 249 LYS A CA 1
ATOM 1887 C C . LYS A 1 249 ? -16.157 -28.649 -3.288 1.00 87.12 249 LYS A C 1
ATOM 1889 O O . LYS A 1 249 ? -15.990 -29.726 -3.854 1.00 87.12 249 LYS A O 1
ATOM 1894 N N . LEU A 1 250 ? -15.274 -28.164 -2.415 1.00 78.06 250 LEU A N 1
ATOM 1895 C CA . LEU A 1 250 ? -14.101 -28.916 -1.958 1.00 78.06 250 LEU A CA 1
ATOM 1896 C C . LEU A 1 250 ? -14.439 -29.905 -0.830 1.00 78.06 250 LEU A C 1
ATOM 1898 O O . LEU A 1 250 ? -13.651 -30.815 -0.566 1.00 78.06 250 LEU A O 1
ATOM 1902 N N . PHE A 1 251 ? -15.571 -29.701 -0.149 1.00 76.12 251 PHE A N 1
ATOM 1903 C CA . PHE A 1 251 ? -15.993 -30.481 1.017 1.00 76.12 251 PHE A CA 1
ATOM 1904 C C . PHE A 1 251 ? -17.212 -31.390 0.756 1.00 76.12 251 PHE A C 1
ATOM 1906 O O . PHE A 1 251 ? -17.575 -32.149 1.660 1.00 76.12 251 PHE A O 1
ATOM 1913 N N . ASP A 1 252 ? -17.778 -31.358 -0.458 1.00 62.16 252 ASP A N 1
ATOM 1914 C CA . ASP A 1 252 ? -18.821 -32.267 -0.979 1.00 62.16 252 ASP A CA 1
ATOM 1915 C C . ASP A 1 252 ? -18.235 -33.381 -1.874 1.00 62.16 252 ASP A C 1
ATOM 1917 O O . ASP A 1 252 ? -18.701 -34.544 -1.761 1.00 62.16 252 ASP A O 1
#